Protein AF-0000000075763159 (afdb_homodimer)

Radius of gyration: 19.75 Å; Cα contacts (8 Å, |Δi|>4): 420; chains: 2; bounding box: 34×73×61 Å

Secondary structure (DSSP, 8-state):
-----TT--EEEE-S---TT--HHHHHHHHHHTS---TTSS-EEEEE-TTS-EEEEEEEETTEEEEEEEEESSS---PPP-TTSEEEE-HHHHHHHHHT---------------/-----TT--EEEE-S---TT--HHHHHHHHHHTS---TTSS-EEEEE-TTS-EEEEEEEETTEEEEEEEEESSS---PPP-TTSEEEE-HHHHHHHHHT---------------

Foldseek 3Di:
DPDDDQPAKEKEQLDADDPVDDDVRVQVCCCPQVVHHQAPQHKYKHAHPQQQKMKIWHADPVGIDIDMDGHPDDGQDGDDDPSSMDIDGPVRVVCSVVSPPPPPPPPPPPDPPD/DPDDDQPAKEKEQLDADDPVDDDVRVQVCCCPQVVHHQAPQHKYKHAHPQQQKMKIWHADPVGIDIDMDGHPDDGQDGDDDPSSMDIDGPVRVVCSVVSNPPDPPPPPPPDPPD

Sequence (228 aa):
MIGLDSQARIWLCTEPTDMRKSFRGLSALVRNQLKQDPLSGQYFVFVNRRKTQMKMLYFTPTGYCLWAKRLEQGQFRVRPSSSGQRPLNLTDLQLLIDGIEVQKYRQFKRFRGTMIGLDSQARIWLCTEPTDMRKSFRGLSALVRNQLKQDPLSGQYFVFVNRRKTQMKMLYFTPTGYCLWAKRLEQGQFRVRPSSSGQRPLNLTDLQLLIDGIEVQKYRQFKRFRGT

InterPro domains:
  IPR008878 Transposase IS66, Orf2 [NF033819] (10-99)
  IPR008878 Transposase IS66, Orf2 [PF05717] (9-106)
  IPR008878 Transposase IS66, Orf2 [PTHR36455] (1-111)

Nearest PDB structures (foldseek):
  6dm3-assembly1_B  TM=5.643E-01  e=5.600E-01  Legionella pneumophila subsp. pneumophila str. Philadelphia 1
  4v4g-assembly1_Aa  TM=4.076E-01  e=6.847E-01  Escherichia coli
  1l4s-assembly1_A  TM=4.076E-01  e=6.847E-01  Escherichia coli
  8gnn-assembly1_B  TM=3.117E-01  e=2.681E-01  Homo sapiens
  7yny-assembly1_D  TM=4.791E-01  e=3.195E+00  Helicoverpa armigera nucleopolyhedrovirus

Organism: Stutzerimonas stutzeri (strain A1501) (NCBI:txid379731)

Structure (mmCIF, N/CA/C/O backbone):
data_AF-0000000075763159-model_v1
#
loop_
_entity.id
_entity.type
_entity.pdbx_description
1 polymer 'ISPsy5, Orf1'
#
loop_
_atom_site.group_PDB
_atom_site.id
_atom_site.type_symbol
_atom_site.label_atom_id
_atom_site.label_alt_id
_atom_site.label_comp_id
_atom_site.label_asym_id
_atom_site.label_entity_id
_atom_site.label_seq_id
_atom_site.pdbx_PDB_ins_code
_atom_site.Cartn_x
_atom_site.Cartn_y
_atom_site.Cartn_z
_atom_site.occupancy
_atom_site.B_iso_or_equiv
_atom_site.auth_seq_id
_atom_site.auth_comp_id
_atom_site.auth_asym_id
_atom_site.auth_atom_id
_atom_site.pdbx_PDB_model_num
ATOM 1 N N . MET A 1 1 ? -3.436 -0.113 -10.625 1 47.94 1 MET A N 1
ATOM 2 C CA . MET A 1 1 ? -2.469 0.191 -9.57 1 47.94 1 MET A CA 1
ATOM 3 C C . MET A 1 1 ? -2.799 1.519 -8.898 1 47.94 1 MET A C 1
ATOM 5 O O . MET A 1 1 ? -3.619 2.289 -9.406 1 47.94 1 MET A O 1
ATOM 9 N N . ILE A 1 2 ? -2.135 2.123 -7.652 1 56.94 2 ILE A N 1
ATOM 10 C CA . ILE A 1 2 ? -2.723 3.215 -6.883 1 56.94 2 ILE A CA 1
ATOM 11 C C . ILE A 1 2 ? -2.953 4.422 -7.793 1 56.94 2 ILE A C 1
ATOM 13 O O . ILE A 1 2 ? -2 5.008 -8.312 1 56.94 2 ILE A O 1
ATOM 17 N N . GLY A 1 3 ? -3.916 4.27 -8.742 1 64.56 3 GLY A N 1
ATOM 18 C CA . GLY A 1 3 ? -4.062 5.477 -9.539 1 64.56 3 GLY A CA 1
ATOM 19 C C . GLY A 1 3 ? -5.074 6.449 -8.969 1 64.56 3 GLY A C 1
ATOM 20 O O . GLY A 1 3 ? -6.273 6.336 -9.242 1 64.56 3 GLY A O 1
ATOM 21 N N . LEU A 1 4 ? -4.453 7.34 -8.109 1 75.38 4 LEU A N 1
ATOM 22 C CA . LEU A 1 4 ? -5.352 8.383 -7.625 1 75.38 4 LEU A CA 1
ATOM 23 C C . LEU A 1 4 ? -5.719 9.352 -8.75 1 75.38 4 LEU A C 1
ATOM 25 O O . LEU A 1 4 ? -4.867 9.703 -9.57 1 75.38 4 LEU A O 1
ATOM 29 N N . ASP A 1 5 ? -6.992 9.453 -8.938 1 73.38 5 ASP A N 1
ATOM 30 C CA . ASP A 1 5 ? -7.398 10.422 -9.945 1 73.38 5 ASP A CA 1
ATOM 31 C C . ASP A 1 5 ? -7.594 11.805 -9.336 1 73.38 5 ASP A C 1
ATOM 33 O O . ASP A 1 5 ? -7.48 11.977 -8.125 1 73.38 5 ASP A O 1
ATOM 37 N N . SER A 1 6 ? -7.766 12.719 -10.227 1 74.44 6 SER A N 1
ATOM 38 C CA . SER A 1 6 ? -7.836 14.125 -9.828 1 74.44 6 SER A CA 1
ATOM 39 C C . SER A 1 6 ? -9.047 14.391 -8.945 1 74.44 6 SER A C 1
ATOM 41 O O . SER A 1 6 ? -9.109 15.414 -8.258 1 74.44 6 SER A O 1
ATOM 43 N N . GLN A 1 7 ? -9.922 13.469 -8.906 1 80.75 7 GLN A N 1
ATOM 44 C CA . GLN A 1 7 ? -11.141 13.703 -8.148 1 80.75 7 GLN A CA 1
ATOM 45 C C . GLN A 1 7 ? -11.086 13.008 -6.789 1 80.75 7 GLN A C 1
ATOM 47 O O . GLN A 1 7 ? -12.039 13.07 -6.012 1 80.75 7 GLN A O 1
ATOM 52 N N . ALA A 1 8 ? -9.969 12.461 -6.551 1 87.19 8 ALA A N 1
ATOM 53 C CA . ALA A 1 8 ? -9.82 11.734 -5.289 1 87.19 8 ALA A CA 1
ATOM 54 C C . ALA A 1 8 ? -9.914 12.688 -4.098 1 87.19 8 ALA A C 1
ATOM 56 O O . ALA A 1 8 ? -9.336 13.773 -4.121 1 87.19 8 ALA A O 1
ATOM 57 N N . ARG A 1 9 ? -10.742 12.359 -3.168 1 93.56 9 ARG A N 1
ATOM 58 C CA . ARG A 1 9 ? -10.781 13.094 -1.904 1 93.56 9 ARG A CA 1
ATOM 59 C C . ARG A 1 9 ? -9.828 12.469 -0.885 1 93.56 9 ARG A C 1
ATOM 61 O O . ARG A 1 9 ? -10.023 11.328 -0.465 1 93.56 9 ARG A O 1
ATOM 68 N N . ILE A 1 10 ? -8.883 13.242 -0.5 1 95.25 10 ILE A N 1
ATOM 69 C CA . ILE A 1 10 ? -7.801 12.734 0.344 1 95.25 10 ILE A CA 1
ATOM 70 C C . ILE A 1 10 ? -7.801 13.477 1.678 1 95.25 10 ILE A C 1
ATOM 72 O O . ILE A 1 10 ? -7.871 14.711 1.71 1 95.25 10 ILE A O 1
ATOM 76 N N . TRP A 1 11 ? -7.766 12.68 2.752 1 96.31 11 TRP A N 1
ATOM 77 C CA . TRP A 1 11 ? -7.711 13.25 4.098 1 96.31 11 TRP A CA 1
ATOM 78 C C . TRP A 1 11 ? -6.418 12.852 4.801 1 96.31 11 TRP A C 1
ATOM 80 O O . TRP A 1 11 ? -6.062 11.672 4.84 1 96.31 11 TRP A O 1
ATOM 90 N N . LEU A 1 12 ? -5.742 13.867 5.332 1 96.31 12 LEU A N 1
ATOM 91 C CA . LEU A 1 12 ? -4.559 13.625 6.148 1 96.31 12 LEU A CA 1
ATOM 92 C C . LEU A 1 12 ? -4.902 13.664 7.633 1 96.31 12 LEU A C 1
ATOM 94 O O . LEU A 1 12 ? -5.457 14.656 8.117 1 96.31 12 LEU A O 1
ATOM 98 N N . CYS A 1 13 ? -4.652 12.562 8.305 1 97.25 13 CYS A N 1
ATOM 99 C CA . CYS A 1 13 ? -4.652 12.594 9.766 1 97.25 13 CYS A CA 1
ATOM 100 C C . CYS A 1 13 ? -3.398 13.273 10.297 1 97.25 13 CYS A C 1
ATOM 102 O O . CYS A 1 13 ? -2.293 12.75 10.156 1 97.25 13 CYS A O 1
ATOM 104 N N . THR A 1 14 ? -3.549 14.391 10.938 1 95.44 14 THR A N 1
ATOM 105 C CA . THR A 1 14 ? -2.383 15.188 11.297 1 95.44 14 THR A CA 1
ATOM 106 C C . THR A 1 14 ? -1.843 14.773 12.664 1 95.44 14 THR A C 1
ATOM 108 O O . THR A 1 14 ? -0.746 15.18 13.055 1 95.44 14 THR A O 1
ATOM 111 N N . GLU A 1 15 ? -2.574 13.945 13.438 1 95.5 15 GLU A N 1
ATOM 112 C CA . GLU A 1 15 ? -2.059 13.352 14.664 1 95.5 15 GLU A CA 1
ATOM 113 C C . GLU A 1 15 ? -1.188 12.133 14.367 1 95.5 15 GLU A C 1
ATOM 115 O O . GLU A 1 15 ? -1.527 11.32 13.508 1 95.5 15 GLU A O 1
ATOM 120 N N . PRO A 1 16 ? -0.102 12.055 15.125 1 96.5 16 PRO A N 1
ATOM 121 C CA . PRO A 1 16 ? 0.743 10.883 14.898 1 96.5 16 PRO A CA 1
ATOM 122 C C . PRO A 1 16 ? -0.014 9.57 15.086 1 96.5 16 PRO A C 1
ATOM 124 O O . PRO A 1 16 ? -0.811 9.438 16.016 1 96.5 16 PRO A O 1
ATOM 127 N N . THR A 1 17 ? 0.24 8.68 14.211 1 97.81 17 THR A N 1
ATOM 128 C CA . THR A 1 17 ? -0.446 7.391 14.242 1 97.81 17 THR A CA 1
ATOM 129 C C . THR A 1 17 ? 0.546 6.254 14.469 1 97.81 17 THR A C 1
ATOM 131 O O . THR A 1 17 ? 1.652 6.27 13.922 1 97.81 17 THR A O 1
ATOM 134 N N . ASP A 1 18 ? 0.151 5.266 15.305 1 97.94 18 ASP A N 1
ATOM 135 C CA . ASP A 1 18 ? 0.9 4.023 15.469 1 97.94 18 ASP A CA 1
ATOM 136 C C . ASP A 1 18 ? 0.909 3.213 14.172 1 97.94 18 ASP A C 1
ATOM 138 O O . ASP A 1 18 ? -0.136 2.734 13.727 1 97.94 18 ASP A O 1
ATOM 142 N N . MET A 1 19 ? 1.991 2.965 13.562 1 97.19 19 MET A N 1
ATOM 143 C CA . MET A 1 19 ? 2.127 2.377 12.234 1 97.19 19 MET A CA 1
ATOM 144 C C . MET A 1 19 ? 1.946 0.863 12.289 1 97.19 19 MET A C 1
ATOM 146 O O . MET A 1 19 ? 1.922 0.2 11.25 1 97.19 19 MET A O 1
ATOM 150 N N . ARG A 1 20 ? 1.781 0.312 13.492 1 95.12 20 ARG A N 1
ATOM 151 C CA . ARG A 1 20 ? 1.468 -1.107 13.617 1 95.12 20 ARG A CA 1
ATOM 152 C C . ARG A 1 20 ? 0.018 -1.384 13.227 1 95.12 20 ARG A C 1
ATOM 154 O O . ARG A 1 20 ? -0.344 -2.523 12.93 1 95.12 20 ARG A O 1
ATOM 161 N N . LYS A 1 21 ? -0.745 -0.325 13.234 1 97 21 LYS A N 1
ATOM 162 C CA . LYS A 1 21 ? -2.133 -0.444 12.797 1 97 21 LYS A CA 1
ATOM 163 C C . LYS A 1 21 ? -2.215 -0.717 11.297 1 97 21 LYS A C 1
ATOM 165 O O . LYS A 1 21 ? -1.457 -0.142 10.516 1 97 21 LYS A O 1
ATOM 170 N N . SER A 1 22 ? -3.082 -1.624 11.016 1 96.56 22 SER A N 1
ATOM 171 C CA . SER A 1 22 ? -3.316 -1.969 9.617 1 96.56 22 SER A CA 1
ATOM 172 C C . SER A 1 22 ? -4.777 -1.75 9.234 1 96.56 22 SER A C 1
ATOM 174 O O . SER A 1 22 ? -5.387 -0.759 9.633 1 96.56 22 SER A O 1
ATOM 176 N N . PHE A 1 23 ? -5.328 -2.629 8.422 1 97.19 23 PHE A N 1
ATOM 177 C CA . PHE A 1 23 ? -6.66 -2.416 7.867 1 97.19 23 PHE A CA 1
ATOM 178 C C . PHE A 1 23 ? -7.672 -2.148 8.977 1 97.19 23 PHE A C 1
ATOM 180 O O . PHE A 1 23 ? -8.352 -1.118 8.969 1 97.19 23 PHE A O 1
ATOM 187 N N . ARG A 1 24 ? -7.719 -3.074 9.93 1 96.06 24 ARG A N 1
ATOM 188 C CA . ARG A 1 24 ? -8.719 -2.969 10.992 1 96.06 24 ARG A CA 1
ATOM 189 C C . ARG A 1 24 ? -8.438 -1.771 11.891 1 96.06 24 ARG A C 1
ATOM 191 O O . ARG A 1 24 ? -9.328 -0.963 12.156 1 96.06 24 ARG A O 1
ATOM 198 N N . GLY A 1 25 ? -7.25 -1.611 12.32 1 97.75 25 GLY A N 1
ATOM 199 C CA . GLY A 1 25 ? -6.887 -0.52 13.211 1 97.75 25 GLY A CA 1
ATOM 200 C C . GLY A 1 25 ? -7.059 0.848 12.578 1 97.75 25 GLY A C 1
ATOM 201 O O . GLY A 1 25 ? -7.566 1.773 13.211 1 97.75 25 GLY A O 1
ATOM 202 N N . LEU A 1 26 ? -6.66 0.988 11.32 1 98.38 26 LEU A N 1
ATOM 203 C CA . LEU A 1 26 ? -6.738 2.283 10.648 1 98.38 26 LEU A CA 1
ATOM 204 C C . LEU A 1 26 ? -8.18 2.617 10.281 1 98.38 26 LEU A C 1
ATOM 206 O O . LEU A 1 26 ? -8.586 3.781 10.336 1 98.38 26 LEU A O 1
ATOM 210 N N . SER A 1 27 ? -8.977 1.541 9.922 1 98.06 27 SER A N 1
ATOM 211 C CA . SER A 1 27 ? -10.391 1.786 9.641 1 98.06 27 SER A CA 1
ATOM 212 C C . SER A 1 27 ? -11.117 2.275 10.891 1 98.06 27 SER A C 1
ATOM 214 O O . SER A 1 27 ? -11.992 3.137 10.805 1 98.06 27 SER A O 1
ATOM 216 N N . ALA A 1 28 ? -10.758 1.701 12.023 1 97.94 28 ALA A N 1
ATOM 217 C CA . ALA A 1 28 ? -11.336 2.152 13.281 1 97.94 28 ALA A CA 1
ATOM 218 C C . ALA A 1 28 ? -10.961 3.604 13.57 1 97.94 28 ALA A C 1
ATOM 220 O O . ALA A 1 28 ? -11.797 4.387 14.039 1 97.94 28 ALA A O 1
ATOM 221 N N . LEU A 1 29 ? -9.703 3.959 13.281 1 97.5 29 LEU A N 1
ATOM 222 C CA . LEU A 1 29 ? -9.25 5.332 13.469 1 97.5 29 LEU A CA 1
ATOM 223 C C . LEU A 1 29 ? -10.031 6.289 12.57 1 97.5 29 LEU A C 1
ATOM 225 O O . LEU A 1 29 ? -10.445 7.363 13.016 1 97.5 29 LEU A O 1
ATOM 229 N N . VAL A 1 30 ? -10.258 5.953 11.289 1 97.88 30 VAL A N 1
ATOM 230 C CA . VAL A 1 30 ? -11.016 6.758 10.336 1 97.88 30 VAL A CA 1
ATOM 231 C C . VAL A 1 30 ? -12.422 7.008 10.883 1 97.88 30 VAL A C 1
ATOM 233 O O . VAL A 1 30 ? -12.922 8.141 10.844 1 97.88 30 VAL A O 1
ATOM 236 N N . ARG A 1 31 ? -13 5.949 11.492 1 97.38 31 ARG A N 1
ATOM 237 C CA . ARG A 1 31 ? -14.359 6.027 12.008 1 97.38 31 ARG A CA 1
ATOM 238 C C . ARG A 1 31 ? -14.414 6.828 13.305 1 97.38 31 ARG A C 1
ATOM 240 O O . ARG A 1 31 ? -15.234 7.734 13.453 1 97.38 31 ARG A O 1
ATOM 247 N N . ASN A 1 32 ? -13.539 6.562 14.188 1 95.44 32 ASN A N 1
ATOM 248 C CA . ASN A 1 32 ? -13.68 7.043 15.555 1 95.44 32 ASN A CA 1
ATOM 249 C C . ASN A 1 32 ? -12.984 8.383 15.758 1 95.44 32 ASN A C 1
ATOM 251 O O . ASN A 1 32 ? -13.43 9.211 16.562 1 95.44 32 ASN A O 1
ATOM 255 N N . GLN A 1 33 ? -11.938 8.602 15.062 1 92.38 33 GLN A N 1
ATOM 256 C CA . GLN A 1 33 ? -11.156 9.82 15.258 1 92.38 33 GLN A CA 1
ATOM 257 C C . GLN A 1 33 ? -11.438 10.836 14.156 1 92.38 33 GLN A C 1
ATOM 259 O O . GLN A 1 33 ? -11.664 12.016 14.438 1 92.38 33 GLN A O 1
ATOM 264 N N . LEU A 1 34 ? -11.469 10.406 12.938 1 93.38 34 LEU A N 1
ATOM 265 C CA . LEU A 1 34 ? -11.68 11.328 11.828 1 93.38 34 LEU A CA 1
ATOM 266 C C . LEU A 1 34 ? -13.164 11.516 11.547 1 93.38 34 LEU A C 1
ATOM 268 O O . LEU A 1 34 ? -13.555 12.43 10.82 1 93.38 34 LEU A O 1
ATOM 272 N N . LYS A 1 35 ? -14.008 10.602 12.156 1 95.62 35 LYS A N 1
ATOM 273 C CA . LYS A 1 35 ? -15.453 10.656 11.992 1 95.62 35 LYS A CA 1
ATOM 274 C C . LYS A 1 35 ? -15.844 10.602 10.523 1 95.62 35 LYS A C 1
ATOM 276 O O . LYS A 1 35 ? -16.703 11.375 10.07 1 95.62 35 LYS A O 1
ATOM 281 N N . GLN A 1 36 ? -15.133 9.75 9.82 1 96.12 36 GLN A N 1
ATOM 282 C CA . GLN A 1 36 ? -15.398 9.492 8.406 1 96.12 36 GLN A CA 1
ATOM 283 C C . GLN A 1 36 ? -15.711 8.023 8.164 1 96.12 36 GLN A C 1
ATOM 285 O O . GLN A 1 36 ? -15.562 7.195 9.062 1 96.12 36 GLN A O 1
ATOM 290 N N . ASP A 1 37 ? -16.266 7.719 7 1 97.5 37 ASP A N 1
ATOM 291 C CA . ASP A 1 37 ? -16.578 6.344 6.609 1 97.5 37 ASP A CA 1
ATOM 292 C C . ASP A 1 37 ? -15.406 5.723 5.848 1 97.5 37 ASP A C 1
ATOM 294 O O . ASP A 1 37 ? -15.133 6.102 4.707 1 97.5 37 ASP A O 1
ATOM 298 N N . PRO A 1 38 ? -14.781 4.773 6.406 1 97.12 38 PRO A N 1
ATOM 299 C CA . PRO A 1 38 ? -13.641 4.16 5.73 1 97.12 38 PRO A CA 1
ATOM 300 C C . PRO A 1 38 ? -14.023 3.479 4.422 1 97.12 38 PRO A C 1
ATOM 302 O O . PRO A 1 38 ? -13.148 3.137 3.619 1 97.12 38 PRO A O 1
ATOM 305 N N . LEU A 1 39 ? -15.305 3.275 4.191 1 96.12 39 LEU A N 1
ATOM 306 C CA . LEU A 1 39 ? -15.773 2.598 2.99 1 96.12 39 LEU A CA 1
ATOM 307 C C . LEU A 1 39 ? -16.203 3.607 1.93 1 96.12 39 LEU A C 1
ATOM 309 O O . LEU A 1 39 ? -16.719 3.225 0.877 1 96.12 39 LEU A O 1
ATOM 313 N N . SER A 1 40 ? -15.977 4.879 2.15 1 95.38 40 SER A N 1
ATOM 314 C CA . SER A 1 40 ? -16.5 5.973 1.342 1 95.38 40 SER A CA 1
ATOM 315 C C . SER A 1 40 ? -15.797 6.051 -0.01 1 95.38 40 SER A C 1
ATOM 317 O O . SER A 1 40 ? -16.266 6.742 -0.918 1 95.38 40 SER A O 1
ATOM 319 N N . GLY A 1 41 ? -14.672 5.359 -0.149 1 92.75 41 GLY A N 1
ATOM 320 C CA . GLY A 1 41 ? -13.859 5.484 -1.35 1 92.75 41 GLY A CA 1
ATOM 321 C C . GLY A 1 41 ? -12.844 6.609 -1.271 1 92.75 41 GLY A C 1
ATOM 322 O O . GLY A 1 41 ? -12.039 6.789 -2.184 1 92.75 41 GLY A O 1
ATOM 323 N N . GLN A 1 42 ? -12.906 7.34 -0.203 1 95.5 42 GLN A N 1
ATOM 324 C CA . GLN A 1 42 ? -11.906 8.375 0.02 1 95.5 42 GLN A CA 1
ATOM 325 C C . GLN A 1 42 ? -10.586 7.777 0.498 1 95.5 42 GLN A C 1
ATOM 327 O O . GLN A 1 42 ? -10.508 6.586 0.798 1 95.5 42 GLN A O 1
ATOM 332 N N . TYR A 1 43 ? -9.578 8.648 0.459 1 95.94 43 TYR A N 1
ATOM 33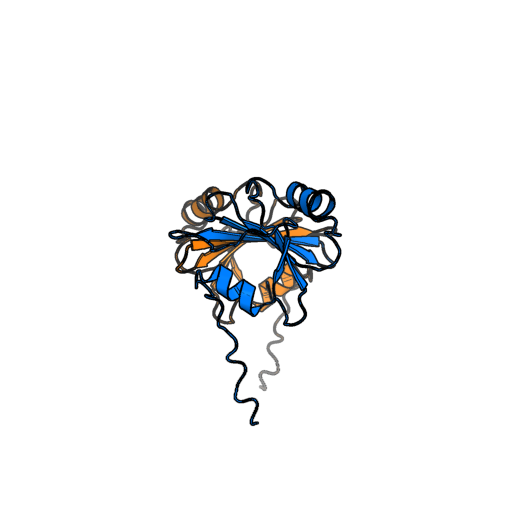3 C CA . TYR A 1 43 ? -8.25 8.219 0.864 1 95.94 43 TYR A CA 1
ATOM 334 C C . TYR A 1 43 ? -7.848 8.844 2.191 1 95.94 43 TYR A C 1
ATOM 336 O O . TYR A 1 43 ? -8.016 10.055 2.389 1 95.94 43 TYR A O 1
ATOM 344 N N . PHE A 1 44 ? -7.344 8.008 3.096 1 97.31 44 PHE A N 1
ATOM 345 C CA . PHE A 1 44 ? -6.961 8.492 4.418 1 97.31 44 PHE A CA 1
ATOM 346 C C . PHE A 1 44 ? -5.477 8.258 4.672 1 97.31 44 PHE A C 1
ATOM 348 O O . PHE A 1 44 ? -5.012 7.121 4.656 1 97.31 44 PHE A O 1
ATOM 355 N N . VAL A 1 45 ? -4.789 9.312 4.953 1 96.75 45 VAL A N 1
ATOM 356 C CA . VAL A 1 45 ? -3.336 9.281 5.066 1 96.75 45 VAL A CA 1
ATOM 357 C C . VAL A 1 45 ? -2.928 9.438 6.527 1 96.75 45 VAL A C 1
ATOM 359 O O . VAL A 1 45 ? -3.459 10.297 7.238 1 96.75 45 VAL A O 1
ATOM 362 N N . PHE A 1 46 ? -2.004 8.602 6.957 1 97.69 46 PHE A N 1
ATOM 363 C CA . PHE A 1 46 ? -1.481 8.594 8.32 1 97.69 46 PHE A CA 1
ATOM 364 C C . PHE A 1 46 ? 0.039 8.688 8.312 1 97.69 46 PHE A C 1
ATOM 366 O O . PHE A 1 46 ? 0.699 8.125 7.438 1 97.69 46 PHE A O 1
ATOM 373 N N . VAL A 1 47 ? 0.561 9.344 9.297 1 96.94 47 VAL A N 1
ATOM 374 C CA . VAL A 1 47 ? 2.006 9.477 9.445 1 96.94 47 VAL A CA 1
ATOM 375 C C . VAL A 1 47 ? 2.404 9.195 10.891 1 96.94 47 VAL A C 1
ATOM 377 O O . VAL A 1 47 ? 1.679 9.555 11.828 1 96.94 47 VAL A O 1
ATOM 380 N N . ASN A 1 48 ? 3.504 8.469 11.07 1 97.62 48 ASN A N 1
ATOM 381 C CA . ASN A 1 48 ? 3.924 8.172 12.438 1 97.62 48 ASN A CA 1
ATOM 382 C C . ASN A 1 48 ? 4.559 9.383 13.109 1 97.62 48 ASN A C 1
ATOM 384 O O . ASN A 1 48 ? 4.785 10.406 12.461 1 97.62 48 ASN A O 1
ATOM 388 N N . ARG A 1 49 ? 4.777 9.242 14.359 1 97 49 ARG A N 1
ATOM 389 C CA . ARG A 1 49 ? 5.281 10.336 15.18 1 97 49 ARG A CA 1
ATOM 390 C C . ARG A 1 49 ? 6.613 10.852 14.648 1 97 49 ARG A C 1
ATOM 392 O O . ARG A 1 49 ? 6.828 12.062 14.562 1 97 49 ARG A O 1
ATOM 399 N N . ARG A 1 50 ? 7.508 10 14.258 1 95.94 50 ARG A N 1
ATOM 400 C CA . ARG A 1 50 ? 8.836 10.375 13.773 1 95.94 50 ARG A CA 1
ATOM 401 C C . ARG A 1 50 ? 8.766 10.922 12.352 1 95.94 50 ARG A C 1
ATOM 403 O O . ARG A 1 50 ? 9.758 11.438 11.828 1 95.94 50 ARG A O 1
ATOM 410 N N . LYS A 1 51 ? 7.598 10.742 11.719 1 96.12 51 LYS A N 1
ATOM 411 C CA . LYS A 1 51 ? 7.324 11.242 10.375 1 96.12 51 LYS A CA 1
ATOM 412 C C . LYS A 1 51 ? 8.219 10.562 9.344 1 96.12 51 LYS A C 1
ATOM 414 O O . LYS A 1 51 ? 8.664 11.203 8.383 1 96.12 51 LYS A O 1
ATOM 419 N N . THR A 1 52 ? 8.547 9.305 9.609 1 96.38 52 THR A N 1
ATOM 420 C CA . THR A 1 52 ? 9.406 8.555 8.703 1 96.38 52 THR A CA 1
ATOM 421 C C . THR A 1 52 ? 8.617 7.48 7.965 1 96.38 52 THR A C 1
ATOM 423 O O . THR A 1 52 ? 9.125 6.852 7.031 1 96.38 52 THR A O 1
ATOM 426 N N . GLN A 1 53 ? 7.383 7.23 8.398 1 97.25 53 GLN A N 1
ATOM 427 C CA . GLN A 1 53 ? 6.512 6.246 7.762 1 97.25 53 GLN A CA 1
ATOM 428 C C . GLN A 1 53 ? 5.125 6.828 7.5 1 97.25 53 GLN A C 1
ATOM 430 O O . GLN A 1 53 ? 4.602 7.59 8.32 1 97.25 53 GLN A O 1
ATOM 435 N N . MET A 1 54 ? 4.566 6.473 6.383 1 96.69 54 MET A N 1
ATOM 436 C CA . MET A 1 54 ? 3.232 6.895 5.969 1 96.69 54 MET A CA 1
ATOM 437 C C . MET A 1 54 ? 2.398 5.703 5.516 1 96.69 54 MET A C 1
ATOM 439 O O . MET A 1 54 ? 2.92 4.77 4.898 1 96.69 54 MET A O 1
ATOM 443 N N . LYS A 1 55 ? 1.171 5.695 5.836 1 97.25 55 LYS A N 1
ATOM 444 C CA . LYS A 1 55 ? 0.205 4.754 5.277 1 97.25 55 LYS A CA 1
ATOM 445 C C . LYS A 1 55 ? -0.997 5.484 4.688 1 97.25 55 LYS A C 1
ATOM 447 O O . LYS A 1 55 ? -1.384 6.551 5.172 1 97.25 55 LYS A O 1
ATOM 452 N N . MET A 1 56 ? -1.501 4.98 3.686 1 96.62 56 MET A N 1
ATOM 453 C CA . MET A 1 56 ? -2.746 5.457 3.094 1 96.62 56 MET A CA 1
ATOM 454 C C . MET A 1 56 ? -3.76 4.324 2.967 1 96.62 56 MET A C 1
ATOM 456 O O . MET A 1 56 ? -3.504 3.33 2.287 1 96.62 56 MET A O 1
ATOM 460 N N . LEU A 1 57 ? -4.883 4.504 3.576 1 97.12 57 LEU A N 1
ATOM 461 C CA . LEU A 1 57 ? -5.965 3.527 3.566 1 97.12 57 LEU A CA 1
ATOM 462 C C . LEU A 1 57 ? -7.09 3.975 2.639 1 97.12 57 LEU A C 1
ATOM 464 O O . LEU A 1 57 ? -7.48 5.145 2.646 1 97.12 57 LEU A O 1
ATOM 468 N N . TYR A 1 58 ? -7.57 3.111 1.826 1 95.62 58 TYR A N 1
ATOM 469 C CA . TYR A 1 58 ? -8.758 3.387 1.021 1 95.62 58 TYR A CA 1
ATOM 470 C C . TYR A 1 58 ? -9.484 2.098 0.667 1 95.62 58 TYR A C 1
ATOM 472 O O . TYR A 1 58 ? -8.945 1.003 0.836 1 95.62 58 TYR A O 1
ATOM 480 N N . PHE A 1 59 ? -10.758 2.289 0.279 1 94.56 59 PHE A N 1
ATOM 481 C CA . PHE A 1 59 ? -11.602 1.137 -0.018 1 94.56 59 PHE A CA 1
ATOM 482 C C . PHE A 1 59 ? -11.984 1.111 -1.493 1 94.56 59 PHE A C 1
ATOM 484 O O . PHE A 1 59 ? -12.312 2.148 -2.072 1 94.56 59 PHE A O 1
ATOM 491 N N . THR A 1 60 ? -11.828 -0.018 -2.082 1 91.44 60 THR A N 1
ATOM 492 C CA . THR A 1 60 ? -12.344 -0.277 -3.422 1 91.44 60 T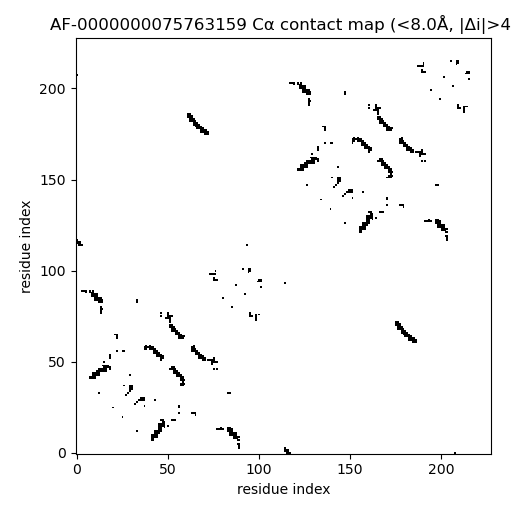HR A CA 1
ATOM 493 C C . THR A 1 60 ? -13.547 -1.205 -3.371 1 91.44 60 THR A C 1
ATOM 495 O O . THR A 1 60 ? -13.836 -1.8 -2.33 1 91.44 60 THR A O 1
ATOM 498 N N . PRO A 1 61 ? -14.273 -1.29 -4.391 1 91 61 PRO A N 1
ATOM 499 C CA . PRO A 1 61 ? -15.461 -2.15 -4.398 1 91 61 PRO A CA 1
ATOM 500 C C . PRO A 1 61 ? -15.148 -3.59 -3.998 1 91 61 PRO A C 1
ATOM 502 O O . PRO A 1 61 ? -16.031 -4.305 -3.508 1 91 61 PRO A O 1
ATOM 505 N N . THR A 1 62 ? -13.844 -3.969 -4.121 1 92.19 62 THR A N 1
ATOM 506 C CA . THR A 1 62 ? -13.547 -5.375 -3.861 1 92.19 62 THR A CA 1
ATOM 507 C C . THR A 1 62 ? -12.828 -5.539 -2.525 1 92.19 62 THR A C 1
ATOM 509 O O . THR A 1 62 ? -12.516 -6.66 -2.119 1 92.19 62 THR A O 1
ATOM 512 N N . GLY A 1 63 ? -12.516 -4.441 -1.829 1 94.06 63 GLY A N 1
ATOM 513 C CA . GLY A 1 63 ? -11.906 -4.578 -0.515 1 94.06 63 GLY A CA 1
ATOM 514 C C . GLY A 1 63 ? -10.969 -3.432 -0.169 1 94.06 63 GLY A C 1
ATOM 515 O O . GLY A 1 63 ? -10.828 -2.486 -0.946 1 94.06 63 GLY A O 1
ATOM 516 N N . TYR A 1 64 ? -10.336 -3.598 1.018 1 95.88 64 TYR A N 1
ATOM 517 C CA . TYR A 1 64 ? -9.445 -2.562 1.527 1 95.88 64 TYR A CA 1
ATOM 518 C C . TYR A 1 64 ? -8.102 -2.598 0.811 1 95.88 64 TYR A C 1
ATOM 520 O O . TYR A 1 64 ? -7.566 -3.676 0.534 1 95.88 64 TYR A O 1
ATOM 528 N N . CYS A 1 65 ? -7.594 -1.421 0.57 1 95.62 65 CYS A N 1
ATOM 529 C CA . CYS A 1 65 ? -6.215 -1.244 0.118 1 95.62 65 CYS A CA 1
ATOM 530 C C . CYS A 1 65 ? -5.422 -0.398 1.106 1 95.62 65 CYS A C 1
ATOM 532 O O . CYS A 1 65 ? -5.969 0.521 1.721 1 95.62 65 CYS A O 1
ATOM 534 N N . LEU A 1 66 ? -4.156 -0.753 1.227 1 96.5 66 LEU A N 1
ATOM 535 C CA . LEU A 1 66 ? -3.23 -0.026 2.088 1 96.5 66 LEU A CA 1
ATOM 536 C C . LEU A 1 66 ? -1.899 0.21 1.381 1 96.5 66 LEU A C 1
ATOM 538 O O . LEU A 1 66 ? -1.26 -0.738 0.921 1 96.5 66 LEU A O 1
ATOM 542 N N . TRP A 1 67 ? -1.604 1.446 1.208 1 95.56 67 TRP A N 1
ATOM 543 C CA . TRP A 1 67 ? -0.283 1.803 0.701 1 95.56 67 TRP A CA 1
ATOM 544 C C . TRP A 1 67 ? 0.596 2.359 1.815 1 95.56 67 TRP A C 1
ATOM 546 O O . TRP A 1 67 ? 0.168 3.23 2.574 1 95.56 67 TRP A O 1
ATOM 556 N N . ALA A 1 68 ? 1.799 1.868 1.864 1 96.56 68 ALA A N 1
ATOM 557 C CA . ALA A 1 68 ? 2.719 2.318 2.906 1 96.56 68 ALA A CA 1
ATOM 558 C C . ALA A 1 68 ? 4.07 2.703 2.314 1 96.56 68 ALA A C 1
ATOM 560 O O . ALA A 1 68 ? 4.527 2.096 1.343 1 96.56 68 ALA A O 1
ATOM 561 N N . LYS A 1 69 ? 4.672 3.656 2.91 1 95.5 69 LYS A N 1
ATOM 562 C CA . LYS A 1 69 ? 6.023 4.074 2.545 1 95.5 69 LYS A CA 1
ATOM 563 C C . LYS A 1 69 ? 6.879 4.32 3.785 1 95.5 69 LYS A C 1
ATOM 565 O O . LYS A 1 69 ? 6.43 4.957 4.738 1 95.5 69 LYS A O 1
ATOM 570 N N . ARG A 1 70 ? 8.039 3.729 3.779 1 96 70 ARG A N 1
ATOM 571 C CA . ARG A 1 70 ? 9.047 3.965 4.805 1 96 70 ARG A CA 1
ATOM 572 C C . ARG A 1 70 ? 10.273 4.66 4.215 1 96 70 ARG A C 1
ATOM 574 O O . ARG A 1 70 ? 10.938 4.113 3.332 1 96 70 ARG A O 1
ATOM 581 N N . LEU A 1 71 ? 10.609 5.812 4.703 1 94.75 71 LEU A N 1
ATOM 582 C CA . LEU A 1 71 ? 11.719 6.605 4.184 1 94.75 71 LEU A CA 1
ATOM 583 C C . LEU A 1 71 ? 13.055 6.039 4.648 1 94.75 71 LEU A C 1
ATOM 585 O O . LEU A 1 71 ? 13.188 5.609 5.797 1 94.75 71 LEU A O 1
ATOM 589 N N . GLU A 1 72 ? 14.031 6.039 3.729 1 93.75 72 GLU A N 1
ATOM 590 C CA . GLU A 1 72 ? 15.406 5.723 4.113 1 93.75 72 GLU A CA 1
ATOM 591 C C . GLU A 1 72 ? 16.031 6.867 4.902 1 93.75 72 GLU A C 1
ATOM 593 O O . GLU A 1 72 ? 16.828 6.633 5.812 1 93.75 72 GLU A O 1
ATOM 598 N N . GLN A 1 73 ? 15.664 8.062 4.504 1 93.62 73 GLN A N 1
ATOM 599 C CA . GLN A 1 73 ? 16.141 9.281 5.137 1 93.62 73 GLN A CA 1
ATOM 600 C C . GLN A 1 73 ? 15.102 10.398 5.047 1 93.62 73 GLN A C 1
ATOM 602 O O . GLN A 1 73 ? 14.227 10.367 4.184 1 93.62 73 GLN A O 1
ATOM 607 N N . GLY A 1 74 ? 15.18 11.305 5.977 1 93.06 74 GLY A N 1
ATOM 608 C CA . GLY A 1 74 ? 14.297 12.453 5.969 1 93.06 74 GLY A CA 1
ATOM 609 C C . GLY A 1 74 ? 12.977 12.195 6.668 1 93.06 74 GLY A C 1
ATOM 610 O O . GLY A 1 74 ? 12.836 11.219 7.402 1 93.06 74 GLY A O 1
ATOM 611 N N . GLN A 1 75 ? 12.078 13.195 6.531 1 95 75 GLN A N 1
ATOM 612 C CA . GLN A 1 75 ? 10.766 13.148 7.176 1 95 75 GLN A CA 1
ATOM 613 C C . GLN A 1 75 ? 9.68 13.672 6.25 1 95 75 GLN A C 1
ATOM 615 O O . GLN A 1 75 ? 9.938 14.523 5.395 1 95 75 GLN A O 1
ATOM 620 N N . PHE A 1 76 ? 8.578 13.109 6.383 1 94 76 PHE A N 1
ATOM 621 C CA . PHE A 1 76 ? 7.41 13.742 5.777 1 94 76 PHE A CA 1
ATOM 622 C C . PHE A 1 76 ? 7.078 15.055 6.477 1 94 76 PHE A C 1
ATOM 624 O O . PHE A 1 76 ? 7.043 15.117 7.707 1 94 76 PHE A O 1
ATOM 631 N N . ARG A 1 77 ? 6.828 16.016 5.77 1 90.56 77 ARG A N 1
ATOM 632 C CA . ARG A 1 77 ? 6.555 17.328 6.359 1 90.56 77 ARG A CA 1
ATOM 633 C C . ARG A 1 77 ? 5.055 17.531 6.543 1 90.56 77 ARG A C 1
ATOM 635 O O . ARG A 1 77 ? 4.387 18.094 5.664 1 90.56 77 ARG A O 1
ATOM 642 N N . VAL A 1 78 ? 4.598 17.125 7.652 1 89.75 78 VAL A N 1
ATOM 643 C CA . VAL A 1 78 ? 3.184 17.234 7.992 1 89.75 78 VAL A CA 1
ATOM 644 C C . VAL A 1 78 ? 2.977 18.391 8.969 1 89.75 78 VAL A C 1
ATOM 646 O O . VAL A 1 78 ? 3.711 18.516 9.953 1 89.75 78 VAL A O 1
ATOM 649 N N . ARG A 1 79 ? 2.082 19.203 8.625 1 85.5 79 ARG A N 1
ATOM 650 C CA . ARG A 1 79 ? 1.713 20.297 9.516 1 85.5 79 ARG A CA 1
ATOM 651 C C . ARG A 1 79 ? 0.5 19.938 10.359 1 85.5 79 ARG A C 1
ATOM 653 O O . ARG A 1 79 ? -0.491 19.422 9.844 1 85.5 79 ARG A O 1
ATOM 660 N N . PRO A 1 80 ? 0.657 20.203 11.578 1 86.62 80 PRO A N 1
ATOM 661 C CA . PRO A 1 80 ? -0.48 19.906 12.445 1 86.62 80 PRO A CA 1
ATOM 662 C C . PRO A 1 80 ? -1.715 20.734 12.125 1 86.62 80 PRO A C 1
ATOM 664 O O . PRO A 1 80 ? -1.592 21.844 11.578 1 86.62 80 PRO A O 1
ATOM 667 N N . SER A 1 81 ? -2.82 20.172 12.367 1 90 81 SER A N 1
ATOM 668 C CA . SER A 1 81 ? -4.102 20.875 12.281 1 90 81 SER A CA 1
ATOM 669 C C . SER A 1 81 ? -4.867 20.781 13.594 1 90 81 SER A C 1
ATOM 671 O O . SER A 1 81 ? -4.785 19.781 14.305 1 90 81 SER A O 1
ATOM 673 N N . SER A 1 82 ? -5.664 21.766 13.883 1 89.69 82 SER A N 1
ATOM 674 C CA . SER A 1 82 ? -6.453 21.797 15.109 1 89.69 82 SER A CA 1
ATOM 675 C C . SER A 1 82 ? -7.523 20.719 15.102 1 89.69 82 SER A C 1
ATOM 677 O O . SER A 1 82 ? -7.871 20.172 16.156 1 89.69 82 SER A O 1
ATOM 679 N N . SER A 1 83 ? -8.039 20.344 13.977 1 90.88 83 SER A N 1
ATOM 680 C CA . SER A 1 83 ? -9.094 19.344 13.867 1 90.88 83 SER A CA 1
ATOM 681 C C . SER A 1 83 ? -8.516 17.938 13.844 1 90.88 83 SER A C 1
ATOM 683 O O . SER A 1 83 ? -9.258 16.953 13.906 1 90.88 83 SER A O 1
ATOM 685 N N . GLY A 1 84 ? -7.215 17.781 13.734 1 92.62 84 GLY A N 1
ATOM 686 C CA . GLY A 1 84 ? -6.574 16.484 13.664 1 92.62 84 GLY A CA 1
ATOM 687 C C . GLY A 1 84 ? -6.602 15.875 12.273 1 92.62 84 GLY A C 1
ATOM 688 O O . GLY A 1 84 ? -6.129 14.75 12.07 1 92.62 84 GLY A O 1
ATOM 689 N N . GLN A 1 85 ? -7.277 16.656 11.336 1 94.81 85 GLN A N 1
ATOM 690 C CA . GLN A 1 85 ? -7.324 16.188 9.953 1 94.81 85 GLN A CA 1
ATOM 691 C C . GLN A 1 85 ? -7.391 17.375 8.984 1 94.81 85 GLN A C 1
ATOM 693 O O . GLN A 1 85 ? -7.836 18.453 9.352 1 94.81 85 GLN A O 1
ATOM 698 N N . ARG A 1 86 ? -6.895 17.172 7.777 1 94.19 86 ARG A N 1
ATOM 699 C CA . ARG A 1 86 ? -7.012 18.203 6.742 1 94.19 86 ARG A CA 1
ATOM 700 C C . ARG A 1 86 ? -7.125 17.562 5.359 1 94.19 86 ARG A C 1
ATOM 702 O O . ARG A 1 86 ? -6.5 16.531 5.086 1 94.19 86 ARG A O 1
ATOM 709 N N . PRO A 1 87 ? -7.91 18.203 4.52 1 94.38 87 PRO A N 1
ATOM 710 C CA . PRO A 1 87 ? -8 17.719 3.145 1 94.38 87 PRO A CA 1
ATOM 711 C C . PRO A 1 87 ? -6.734 17.984 2.336 1 94.38 87 PRO A C 1
ATOM 713 O O . PRO A 1 87 ? -6.07 19 2.543 1 94.38 87 PRO A O 1
ATOM 716 N N . LEU A 1 88 ? -6.379 17.062 1.513 1 92.12 88 LEU A N 1
ATOM 717 C CA . LEU A 1 88 ? -5.277 17.219 0.568 1 92.12 88 LEU A CA 1
ATOM 718 C C . LEU A 1 88 ? -5.766 17.047 -0.867 1 92.12 88 LEU A C 1
ATOM 720 O O . LEU A 1 88 ? -6.633 16.219 -1.144 1 92.12 88 LEU A O 1
ATOM 724 N N . ASN A 1 89 ? -5.238 17.812 -1.704 1 90.25 89 ASN A N 1
ATOM 725 C CA . ASN A 1 89 ? -5.367 17.469 -3.113 1 90.25 89 ASN A CA 1
ATOM 726 C C . ASN A 1 89 ? -4.211 16.578 -3.576 1 90.25 89 ASN A C 1
ATOM 728 O O . ASN A 1 89 ? -3.268 16.344 -2.822 1 90.25 89 ASN A O 1
ATOM 732 N N . LEU A 1 90 ? -4.297 16.078 -4.75 1 88.25 90 LEU A N 1
ATOM 733 C CA . LEU A 1 90 ? -3.326 15.125 -5.273 1 88.25 90 LEU A CA 1
ATOM 734 C C . LEU A 1 90 ? -1.932 15.742 -5.332 1 88.25 90 LEU A C 1
ATOM 736 O O . LEU A 1 90 ? -0.945 15.078 -4.996 1 88.25 90 LEU A O 1
ATOM 740 N N . THR A 1 91 ? -1.875 16.938 -5.762 1 87.06 91 THR A N 1
ATOM 741 C CA . THR A 1 91 ? -0.589 17.609 -5.863 1 87.06 91 THR A CA 1
ATOM 742 C C . THR A 1 91 ? 0.078 17.703 -4.492 1 87.06 91 THR A C 1
ATOM 744 O O . THR A 1 91 ? 1.269 17.422 -4.355 1 87.06 91 THR A O 1
ATOM 747 N N . ASP A 1 92 ? -0.711 18.141 -3.488 1 88.25 92 ASP A N 1
ATOM 748 C CA . ASP A 1 92 ? -0.176 18.266 -2.135 1 88.25 92 ASP A CA 1
ATOM 749 C C . ASP A 1 92 ? 0.308 16.922 -1.609 1 88.25 92 ASP A C 1
ATOM 751 O O . ASP A 1 92 ? 1.341 16.844 -0.94 1 88.25 92 ASP A O 1
ATOM 755 N N . LEU A 1 93 ? -0.421 15.906 -1.894 1 91.56 93 LEU A N 1
ATOM 756 C CA . LEU A 1 93 ? -0.026 14.57 -1.465 1 91.56 93 LEU A CA 1
ATOM 757 C C . LEU A 1 93 ? 1.292 14.156 -2.113 1 91.56 93 LEU A C 1
ATOM 759 O O . LEU A 1 93 ? 2.18 13.625 -1.441 1 91.56 93 LEU A O 1
ATOM 763 N N . GLN A 1 94 ? 1.387 14.422 -3.355 1 88.88 94 GLN A N 1
ATOM 764 C CA . GLN A 1 94 ? 2.611 14.078 -4.07 1 88.88 94 GLN A CA 1
ATOM 765 C C . GLN A 1 94 ? 3.814 14.82 -3.492 1 88.88 94 GLN A C 1
ATOM 767 O O . GLN A 1 94 ? 4.902 14.25 -3.373 1 88.88 94 GLN A O 1
ATOM 772 N N . LEU A 1 95 ? 3.564 16.047 -3.139 1 87.44 95 LEU A N 1
ATOM 773 C CA . LEU A 1 95 ? 4.625 16.844 -2.543 1 87.44 95 LEU A CA 1
ATOM 774 C C . LEU A 1 95 ? 5.027 16.297 -1.181 1 87.44 95 LEU A C 1
ATOM 776 O O . LEU A 1 95 ? 6.215 16.266 -0.844 1 87.44 95 LEU A O 1
ATOM 780 N N . LEU A 1 96 ? 4.031 15.883 -0.493 1 89.94 96 LEU A N 1
ATOM 781 C CA . LEU A 1 96 ? 4.281 15.289 0.818 1 89.94 96 LEU A CA 1
ATOM 782 C C . LEU A 1 96 ? 5.117 14.023 0.693 1 89.94 96 LEU A C 1
ATOM 784 O O . LEU A 1 96 ? 6.082 13.828 1.437 1 89.94 96 LEU A O 1
ATOM 788 N N . ILE A 1 97 ? 4.809 13.234 -0.289 1 89.44 97 ILE A N 1
ATOM 789 C CA . ILE A 1 97 ? 5.484 11.961 -0.509 1 89.44 97 ILE A CA 1
ATOM 790 C C . ILE A 1 97 ? 6.906 12.203 -1 1 89.44 97 ILE A C 1
ATOM 792 O O . ILE A 1 97 ? 7.844 11.516 -0.583 1 89.44 97 ILE A O 1
ATOM 796 N N . ASP A 1 98 ? 7.102 13.117 -1.81 1 82.94 98 ASP A N 1
ATOM 797 C CA . ASP A 1 98 ? 8.406 13.414 -2.396 1 82.94 98 ASP A CA 1
ATOM 798 C C . ASP A 1 98 ? 9.305 14.141 -1.396 1 82.94 98 ASP A C 1
ATOM 800 O O . ASP A 1 98 ? 10.516 14.234 -1.6 1 82.94 98 ASP A O 1
ATOM 804 N N . GLY A 1 99 ? 8.758 14.453 -0.265 1 72.88 99 GLY A N 1
ATOM 805 C CA . GLY A 1 99 ? 9.539 15.172 0.727 1 72.88 99 GLY A CA 1
ATOM 806 C C . GLY A 1 99 ? 9.797 16.625 0.354 1 72.88 99 GLY A C 1
ATOM 807 O O . GLY A 1 99 ? 10.812 17.203 0.75 1 72.88 99 GLY A O 1
ATOM 808 N N . ILE A 1 100 ? 9.227 17.016 -0.644 1 59.69 100 ILE A N 1
ATOM 809 C CA . ILE A 1 100 ? 9.398 18.391 -1.081 1 59.69 100 ILE A CA 1
ATOM 810 C C . ILE A 1 100 ? 8.531 19.328 -0.229 1 59.69 100 ILE A C 1
ATOM 812 O O . ILE A 1 100 ? 7.367 19.016 0.043 1 59.69 100 ILE A O 1
ATOM 816 N N . GLU A 1 101 ? 9.234 19.938 0.762 1 48.66 101 GLU A N 1
ATOM 817 C CA . GLU A 1 101 ? 8.469 20.922 1.515 1 48.66 101 GLU A CA 1
ATOM 818 C C . GLU A 1 101 ? 7.68 21.844 0.581 1 48.66 101 GLU A C 1
ATOM 820 O O . GLU A 1 101 ? 8.258 22.469 -0.318 1 48.66 101 GLU A O 1
ATOM 825 N N . VAL A 1 102 ? 6.457 21.531 0.395 1 43.56 102 VAL A N 1
ATOM 826 C CA . VAL A 1 102 ? 5.629 22.531 -0.269 1 43.56 102 VAL A CA 1
ATOM 827 C C . VAL A 1 102 ? 5.684 23.844 0.512 1 43.56 102 VAL A C 1
ATOM 829 O O . VAL A 1 102 ? 5.203 23.906 1.646 1 43.56 102 VAL A O 1
ATOM 832 N N . GLN A 1 103 ? 6.738 24.484 0.817 1 38.06 103 GLN A N 1
ATOM 833 C CA . GLN A 1 103 ? 6.492 25.844 1.243 1 38.06 103 GLN A CA 1
ATOM 834 C C . GLN A 1 103 ? 5.215 26.406 0.617 1 38.06 103 GLN A C 1
ATOM 836 O O . GLN A 1 103 ? 4.816 25.969 -0.469 1 38.06 103 GLN A O 1
ATOM 841 N N . LYS A 1 104 ? 4.336 27 1.426 1 39.78 104 LYS A N 1
ATOM 842 C CA . LYS A 1 104 ? 3.264 27.812 0.874 1 39.78 104 LYS A CA 1
ATOM 843 C C . LYS A 1 104 ? 3.609 28.297 -0.531 1 39.78 104 LYS A C 1
ATOM 845 O O . LYS A 1 104 ? 4.484 29.156 -0.702 1 39.78 104 LYS A O 1
ATOM 850 N N . TYR A 1 105 ? 3.832 27.562 -1.49 1 36.69 105 TYR A N 1
ATOM 851 C CA . TYR A 1 105 ? 3.727 28.266 -2.766 1 36.69 105 TYR A CA 1
ATOM 852 C C . TYR A 1 105 ? 2.576 29.266 -2.746 1 36.69 105 TYR A C 1
ATOM 854 O O . TYR A 1 105 ? 1.421 28.891 -2.541 1 36.69 105 TYR A O 1
ATOM 862 N N . ARG A 1 106 ? 2.674 30.375 -2.035 1 33.38 106 ARG A N 1
ATOM 863 C CA . ARG A 1 106 ? 1.879 31.562 -2.354 1 33.38 106 ARG A CA 1
ATOM 864 C C . ARG A 1 106 ? 1.415 31.531 -3.807 1 33.38 106 ARG A C 1
ATOM 866 O O . ARG A 1 106 ? 2.232 31.594 -4.727 1 33.38 106 ARG A O 1
ATOM 873 N N . GLN A 1 107 ? 0.533 30.719 -4.27 1 35.97 107 GLN A N 1
ATOM 874 C CA . GLN A 1 107 ? -0.146 31.219 -5.457 1 35.97 107 GLN A CA 1
ATOM 875 C C . GLN A 1 107 ? -0.099 32.75 -5.516 1 35.97 107 GLN A C 1
ATOM 877 O O . GLN A 1 107 ? -0.668 33.438 -4.656 1 35.97 107 GLN A O 1
ATOM 882 N N . PHE A 1 108 ? 1.027 33.344 -5.957 1 35.34 108 PHE A N 1
ATOM 883 C CA . PHE A 1 108 ? 1.032 34.719 -6.449 1 35.34 108 PHE A CA 1
ATOM 884 C C . PHE A 1 108 ? -0.336 35.094 -7 1 35.34 108 PHE A C 1
ATOM 886 O O . PHE A 1 108 ? -0.836 34.438 -7.93 1 35.34 108 PHE A O 1
ATOM 893 N N . LYS A 1 109 ? -1.341 35.469 -6.184 1 35.62 109 LYS A N 1
ATOM 894 C CA . LYS A 1 109 ? -2.369 36.375 -6.695 1 35.62 109 LYS A CA 1
ATOM 895 C C . LYS A 1 109 ? -1.817 37.25 -7.812 1 35.62 109 LYS A C 1
ATOM 897 O O . LYS A 1 109 ? -0.918 38.062 -7.578 1 35.62 109 LYS A O 1
ATOM 902 N N . ARG A 1 110 ? -1.556 36.75 -8.977 1 36 110 ARG A N 1
ATOM 903 C CA . ARG A 1 110 ? -1.293 37.656 -10.078 1 36 110 ARG A CA 1
ATOM 904 C C . ARG A 1 110 ? -1.986 39 -9.836 1 36 110 ARG A C 1
ATOM 906 O O . ARG A 1 110 ? -3.01 39.062 -9.156 1 36 110 ARG A O 1
ATOM 913 N N . PHE A 1 111 ? -1.643 40.094 -10.688 1 34.19 111 PHE A N 1
ATOM 914 C CA . PHE A 1 111 ? -1.89 41.5 -10.898 1 34.19 111 PHE A CA 1
ATOM 915 C C . PHE A 1 111 ? -3.385 41.812 -10.93 1 34.19 111 PHE A C 1
ATOM 917 O O . PHE A 1 111 ? -4.094 41.344 -11.836 1 34.19 111 PHE A O 1
ATOM 924 N N . ARG A 1 112 ? -4.055 41.625 -9.875 1 32.84 112 ARG A N 1
ATOM 925 C CA . ARG A 1 112 ? -5.258 42.469 -9.977 1 32.84 112 ARG A CA 1
ATOM 926 C C . ARG A 1 112 ? -4.926 43.844 -10.516 1 32.84 112 ARG A C 1
ATOM 928 O O . ARG A 1 112 ? -4.129 44.562 -9.922 1 32.84 112 ARG A O 1
ATOM 935 N N . GLY A 1 113 ? -4.75 43.938 -11.875 1 31.05 113 GLY A N 1
ATOM 936 C CA . GLY A 1 113 ? -4.844 45.281 -12.438 1 31.05 113 GLY A CA 1
ATOM 937 C C . GLY A 1 113 ? -5.875 46.156 -11.734 1 31.05 113 GLY A C 1
ATOM 938 O O . GLY A 1 113 ? -7.012 45.719 -11.523 1 31.05 113 GLY A O 1
ATOM 939 N N . THR A 1 114 ? -5.375 47 -10.859 1 30.61 114 THR A N 1
ATOM 940 C CA . THR A 1 114 ? -6.191 48.219 -10.742 1 30.61 114 THR A CA 1
ATOM 941 C C . THR A 1 114 ? -6.578 48.75 -12.117 1 30.61 114 THR A C 1
ATOM 943 O O . THR A 1 114 ? -5.773 48.688 -13.055 1 30.61 114 THR A O 1
ATOM 946 N N . MET B 1 1 ? 1.946 8.461 -7.117 1 47.56 1 MET B N 1
ATOM 947 C CA . MET B 1 1 ? 1.171 7.387 -6.508 1 47.56 1 MET B CA 1
ATOM 948 C C . MET B 1 1 ? 1.454 6.059 -7.199 1 47.56 1 MET B C 1
ATOM 950 O O . MET B 1 1 ? 2.094 6.023 -8.25 1 47.56 1 MET B O 1
ATOM 954 N N . ILE B 1 2 ? 0.899 4.699 -6.832 1 56.62 2 ILE B N 1
ATOM 955 C CA . ILE B 1 2 ? 1.457 3.449 -7.336 1 56.62 2 ILE B CA 1
ATOM 956 C C . ILE B 1 2 ? 1.366 3.424 -8.859 1 56.62 2 ILE B C 1
ATOM 958 O O . ILE B 1 2 ? 0.269 3.424 -9.422 1 56.62 2 ILE B O 1
ATOM 962 N N . GLY B 1 3 ? 2.16 4.316 -9.5 1 64.56 3 GLY B N 1
ATOM 963 C CA . GLY B 1 3 ? 2.01 4.203 -10.945 1 64.56 3 GLY B CA 1
ATOM 964 C C . GLY B 1 3 ? 3.025 3.273 -11.578 1 64.56 3 GLY B C 1
ATOM 965 O O . GLY B 1 3 ? 4.164 3.672 -11.836 1 64.56 3 GLY B O 1
ATOM 966 N N . LEU B 1 4 ? 2.502 1.987 -11.656 1 75.56 4 LEU B N 1
ATOM 967 C CA . LEU B 1 4 ? 3.379 1.073 -12.383 1 75.56 4 LEU B CA 1
ATOM 968 C C . LEU B 1 4 ? 3.393 1.399 -13.867 1 75.56 4 LEU B C 1
ATOM 970 O O . LEU B 1 4 ? 2.354 1.734 -14.445 1 75.56 4 LEU B O 1
ATOM 974 N N . ASP B 1 5 ? 4.598 1.616 -14.344 1 73.31 5 ASP B N 1
ATOM 975 C CA . ASP B 1 5 ? 4.676 1.856 -15.781 1 73.31 5 ASP B CA 1
ATOM 976 C C . ASP B 1 5 ? 4.859 0.549 -16.547 1 73.31 5 ASP B C 1
ATOM 978 O O . ASP B 1 5 ? 4.988 -0.518 -15.945 1 73.31 5 ASP B O 1
ATOM 982 N N . SER B 1 6 ? 4.734 0.697 -17.828 1 74.62 6 SER B N 1
ATOM 983 C CA . SER B 1 6 ? 4.738 -0.466 -18.703 1 74.62 6 SER B CA 1
ATOM 984 C C . SER B 1 6 ? 6.078 -1.195 -18.656 1 74.62 6 SER B C 1
ATOM 986 O O . SER B 1 6 ? 6.18 -2.35 -19.062 1 74.62 6 SER B O 1
ATOM 988 N N . GLN B 1 7 ? 7.031 -0.556 -18.094 1 80.69 7 GLN B N 1
ATOM 989 C CA . GLN B 1 7 ? 8.359 -1.165 -18.094 1 80.69 7 GLN B CA 1
ATOM 990 C C . GLN B 1 7 ? 8.656 -1.809 -16.734 1 80.69 7 GLN B C 1
ATOM 992 O O . GLN B 1 7 ? 9.742 -2.354 -16.531 1 80.69 7 GLN B O 1
ATOM 997 N N . ALA B 1 8 ? 7.688 -1.776 -15.938 1 87.25 8 ALA B N 1
ATOM 998 C CA . ALA B 1 8 ? 7.883 -2.336 -14.602 1 87.25 8 ALA B CA 1
ATOM 999 C C . ALA B 1 8 ? 8.117 -3.842 -14.672 1 87.25 8 ALA B C 1
ATOM 1001 O O . ALA B 1 8 ? 7.438 -4.551 -15.414 1 87.25 8 ALA B O 1
ATOM 1002 N N . ARG B 1 9 ? 9.164 -4.289 -14.047 1 93.62 9 ARG B N 1
ATOM 1003 C CA . ARG B 1 9 ? 9.391 -5.719 -13.883 1 93.62 9 ARG B CA 1
ATOM 1004 C C . ARG B 1 9 ? 8.742 -6.238 -12.602 1 93.62 9 ARG B C 1
ATOM 1006 O O . ARG B 1 9 ? 9.141 -5.848 -11.5 1 93.62 9 ARG B O 1
ATOM 1013 N N . ILE B 1 10 ? 7.816 -7.117 -12.781 1 95.25 10 ILE B N 1
ATOM 1014 C CA . ILE B 1 10 ? 6.996 -7.582 -11.664 1 95.25 10 ILE B CA 1
ATOM 1015 C C . ILE B 1 10 ? 7.195 -9.078 -11.469 1 95.25 10 ILE B C 1
ATOM 1017 O O . ILE B 1 10 ? 7.145 -9.852 -12.43 1 95.25 10 ILE B O 1
ATOM 1021 N N . TRP B 1 11 ? 7.473 -9.438 -10.211 1 96.38 11 TRP B N 1
ATOM 1022 C CA . TRP B 1 11 ? 7.645 -10.844 -9.852 1 96.38 11 TRP B CA 1
ATO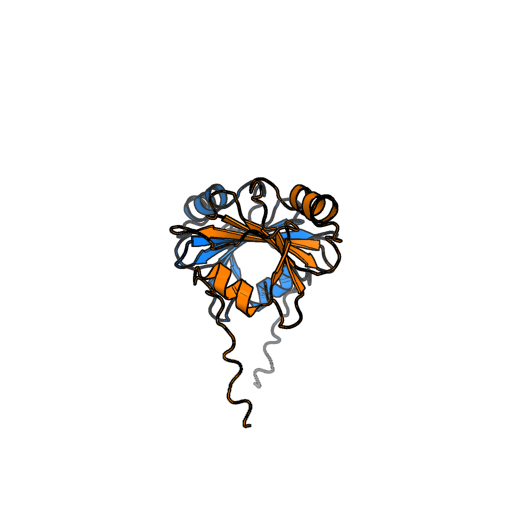M 1023 C C . TRP B 1 11 ? 6.574 -11.289 -8.859 1 96.38 11 TRP B C 1
ATOM 1025 O O . TRP B 1 11 ? 6.363 -10.633 -7.832 1 96.38 11 TRP B O 1
ATOM 1035 N N . LEU B 1 12 ? 5.918 -12.398 -9.203 1 96.38 12 LEU B N 1
ATOM 1036 C CA . LEU B 1 12 ? 4.961 -13.016 -8.289 1 96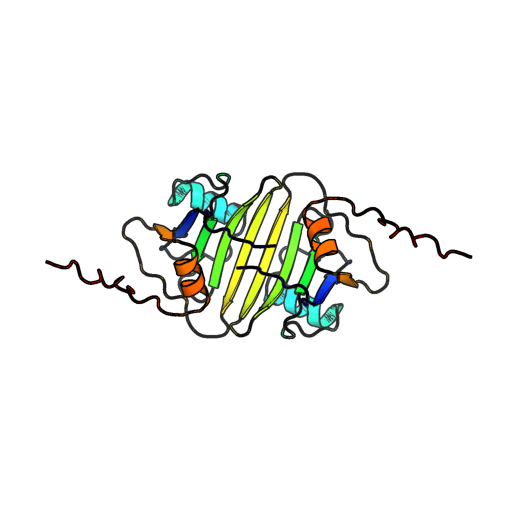.38 12 LEU B CA 1
ATOM 1037 C C . LEU B 1 12 ? 5.602 -14.164 -7.523 1 96.38 12 LEU B C 1
ATOM 1039 O O . LEU B 1 12 ? 6.137 -15.102 -8.133 1 96.38 12 LEU B O 1
ATOM 1043 N N . CYS B 1 13 ? 5.617 -14.047 -6.207 1 97.31 13 CYS B N 1
ATOM 1044 C CA . CYS B 1 13 ? 5.918 -15.211 -5.379 1 97.31 13 CYS B CA 1
ATOM 1045 C C . CYS B 1 13 ? 4.734 -16.172 -5.344 1 97.31 13 CYS B C 1
ATOM 1047 O O . CYS B 1 13 ? 3.686 -15.852 -4.781 1 97.31 13 CYS B O 1
ATOM 1049 N N . THR B 1 14 ? 4.898 -17.344 -5.879 1 95.5 14 THR B N 1
ATOM 1050 C CA . THR B 1 14 ? 3.756 -18.234 -6.051 1 95.5 14 THR B CA 1
ATOM 1051 C C . THR B 1 14 ? 3.557 -19.109 -4.812 1 95.5 14 THR B C 1
ATOM 1053 O O . THR B 1 14 ? 2.525 -19.766 -4.676 1 95.5 14 THR B O 1
ATOM 1056 N N . GLU B 1 15 ? 4.527 -19.141 -3.863 1 95.56 15 GLU B N 1
ATOM 1057 C CA . GLU B 1 15 ? 4.34 -19.797 -2.57 1 95.56 15 GLU B CA 1
ATOM 1058 C C . GLU B 1 15 ? 3.562 -18.891 -1.607 1 95.56 15 GLU B C 1
ATOM 1060 O O . GLU B 1 15 ? 3.799 -17.688 -1.544 1 95.56 15 GLU B O 1
ATOM 1065 N N . PRO B 1 16 ? 2.67 -19.562 -0.881 1 96.56 16 PRO B N 1
ATOM 1066 C CA . PRO B 1 16 ? 1.927 -18.75 0.086 1 96.56 16 PRO B CA 1
ATOM 1067 C C . PRO B 1 16 ? 2.84 -18 1.061 1 96.56 16 PRO B C 1
ATOM 1069 O O . PRO B 1 16 ? 3.828 -18.562 1.536 1 96.56 16 PRO B O 1
ATOM 1072 N N . THR B 1 17 ? 2.5 -16.797 1.308 1 97.81 17 THR B N 1
ATOM 1073 C CA . THR B 1 17 ? 3.307 -15.961 2.188 1 97.81 17 THR B CA 1
ATOM 1074 C C . THR B 1 17 ? 2.506 -15.547 3.42 1 97.81 17 THR B C 1
ATOM 1076 O O . THR B 1 17 ? 1.315 -15.242 3.32 1 97.81 17 THR B O 1
ATOM 1079 N N . ASP B 1 18 ? 3.162 -15.555 4.594 1 97.94 18 ASP B N 1
ATOM 1080 C CA . ASP B 1 18 ? 2.594 -15 5.82 1 97.94 18 ASP B CA 1
ATOM 1081 C C . ASP B 1 18 ? 2.398 -13.492 5.703 1 97.94 18 ASP B C 1
ATOM 1083 O O . ASP B 1 18 ? 3.371 -12.742 5.605 1 97.94 18 ASP B O 1
ATOM 1087 N N . MET B 1 19 ? 1.252 -12.977 5.781 1 97.19 19 MET B N 1
ATOM 1088 C CA . MET B 1 19 ? 0.904 -11.594 5.496 1 97.19 19 MET B CA 1
ATOM 1089 C C . MET B 1 19 ? 1.251 -10.688 6.672 1 97.19 19 MET B C 1
ATOM 1091 O O . MET B 1 19 ? 1.124 -9.469 6.582 1 97.19 19 MET B O 1
ATOM 1095 N N . ARG B 1 20 ? 1.713 -11.281 7.773 1 95.25 20 ARG B N 1
ATOM 1096 C CA . ARG B 1 20 ? 2.193 -10.469 8.891 1 95.25 20 ARG B CA 1
ATOM 1097 C C . ARG B 1 20 ? 3.551 -9.852 8.578 1 95.25 20 ARG B C 1
ATOM 1099 O O . ARG B 1 20 ? 3.959 -8.883 9.219 1 95.25 20 ARG B O 1
ATOM 1106 N N . LYS B 1 21 ? 4.195 -10.414 7.586 1 97.06 21 LYS B N 1
ATOM 1107 C CA . LYS B 1 21 ? 5.465 -9.859 7.133 1 97.06 21 LYS B CA 1
ATOM 1108 C C . LYS B 1 21 ? 5.262 -8.508 6.453 1 97.06 21 LYS B C 1
ATOM 1110 O O . LYS B 1 21 ? 4.301 -8.32 5.699 1 97.06 21 LYS B O 1
ATOM 1115 N N . SER B 1 22 ? 6.133 -7.652 6.812 1 96.62 22 SER B N 1
ATOM 1116 C CA . SER B 1 22 ? 6.109 -6.32 6.219 1 96.62 22 SER B CA 1
ATOM 1117 C C . SER B 1 22 ? 7.426 -6 5.523 1 96.62 22 SER B C 1
ATOM 1119 O O . SER B 1 22 ? 8.008 -6.863 4.859 1 96.62 22 SER B O 1
ATOM 1121 N N . PHE B 1 23 ? 7.875 -4.766 5.625 1 97.19 23 PHE B N 1
ATOM 1122 C CA . PHE B 1 23 ? 9.031 -4.324 4.855 1 97.19 23 PHE B CA 1
ATOM 1123 C C . PHE B 1 23 ? 10.219 -5.254 5.082 1 97.19 23 PHE B C 1
ATOM 1125 O O . PHE B 1 23 ? 10.766 -5.82 4.133 1 97.19 23 PHE B O 1
ATOM 1132 N N . ARG B 1 24 ? 10.562 -5.434 6.355 1 96.12 24 ARG B N 1
ATOM 1133 C CA . ARG B 1 24 ? 11.742 -6.227 6.684 1 96.12 24 ARG B CA 1
ATOM 1134 C C . ARG B 1 24 ? 11.531 -7.695 6.336 1 96.12 24 ARG B C 1
ATOM 1136 O O . ARG B 1 24 ? 12.375 -8.305 5.672 1 96.12 24 ARG B O 1
ATOM 1143 N N . GLY B 1 25 ? 10.461 -8.25 6.707 1 97.81 25 GLY B N 1
ATOM 1144 C CA . GLY B 1 25 ? 10.172 -9.656 6.445 1 97.81 25 GLY B CA 1
ATOM 1145 C C . GLY B 1 25 ? 10.07 -9.977 4.969 1 97.81 25 GLY B C 1
ATOM 1146 O O . GLY B 1 25 ? 10.602 -10.992 4.512 1 97.81 25 GLY B O 1
ATOM 1147 N N . LEU B 1 26 ? 9.414 -9.125 4.207 1 98.38 26 LEU B N 1
ATOM 1148 C CA . LEU B 1 26 ? 9.219 -9.391 2.787 1 98.38 26 LEU B CA 1
ATOM 1149 C C . LEU B 1 26 ? 10.508 -9.156 2.008 1 98.38 26 LEU B C 1
ATOM 1151 O O . LEU B 1 26 ? 10.797 -9.867 1.043 1 98.38 26 LEU B O 1
ATOM 1155 N N . SER B 1 27 ? 11.32 -8.133 2.469 1 98.06 27 SER B N 1
ATOM 1156 C CA . SER B 1 27 ? 12.609 -7.918 1.821 1 98.06 27 SER B CA 1
ATOM 1157 C C . SER B 1 27 ? 13.531 -9.117 2.01 1 98.06 27 SER B C 1
ATOM 1159 O O . SER B 1 27 ? 14.273 -9.492 1.098 1 98.06 27 SER B O 1
ATOM 1161 N N . ALA B 1 28 ? 13.469 -9.695 3.201 1 97.94 28 ALA B N 1
ATOM 1162 C CA . ALA B 1 28 ? 14.25 -10.898 3.461 1 97.94 28 ALA B CA 1
ATOM 1163 C C . ALA B 1 28 ? 13.789 -12.047 2.57 1 97.94 28 ALA B C 1
ATOM 1165 O O . ALA B 1 28 ? 14.617 -12.812 2.057 1 97.94 28 ALA B O 1
ATOM 1166 N N . LEU B 1 29 ? 12.469 -12.164 2.381 1 97.56 29 LEU B N 1
ATOM 1167 C CA . LEU B 1 29 ? 11.922 -13.203 1.506 1 97.56 29 LEU B CA 1
ATOM 1168 C C . LEU B 1 29 ? 12.398 -13 0.07 1 97.56 29 LEU B C 1
ATOM 1170 O O . LEU B 1 29 ? 12.781 -13.969 -0.599 1 97.56 29 LEU B O 1
ATOM 1174 N N . VAL B 1 30 ? 12.398 -11.773 -0.466 1 97.88 30 VAL B N 1
ATOM 1175 C CA . VAL B 1 30 ? 12.852 -11.445 -1.812 1 97.88 30 VAL B CA 1
ATOM 1176 C C . VAL B 1 30 ? 14.305 -11.875 -1.984 1 97.88 30 VAL B C 1
ATOM 1178 O O . VAL B 1 30 ? 14.664 -12.484 -2.996 1 97.88 30 VAL B O 1
ATOM 1181 N N . ARG B 1 31 ? 15.102 -11.656 -0.913 1 97.44 31 ARG B N 1
ATOM 1182 C CA . ARG B 1 31 ? 16.531 -11.969 -0.957 1 97.44 31 ARG B CA 1
ATOM 1183 C C . ARG B 1 31 ? 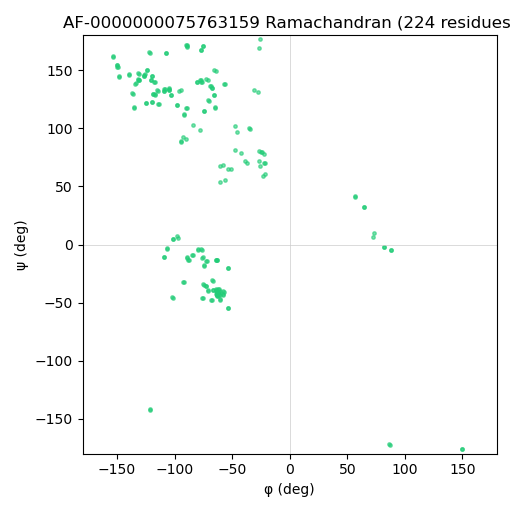16.766 -13.477 -0.839 1 97.44 31 ARG B C 1
ATOM 1185 O O . ARG B 1 31 ? 17.5 -14.062 -1.636 1 97.44 31 ARG B O 1
ATOM 1192 N N . ASN B 1 32 ? 16.109 -14.086 0.062 1 95.62 32 ASN B N 1
ATOM 1193 C CA . ASN B 1 32 ? 16.484 -15.445 0.454 1 95.62 32 ASN B CA 1
ATOM 1194 C C . ASN B 1 32 ? 15.703 -16.484 -0.342 1 95.62 32 ASN B C 1
ATOM 1196 O O . ASN B 1 32 ? 16.219 -17.578 -0.617 1 95.62 32 ASN B O 1
ATOM 1200 N N . GLN B 1 33 ? 14.516 -16.188 -0.694 1 92.56 33 GLN B N 1
ATOM 1201 C CA . GLN B 1 33 ? 13.672 -17.156 -1.375 1 92.56 33 GLN B CA 1
ATOM 1202 C C . GLN B 1 33 ? 13.617 -16.891 -2.875 1 92.56 33 GLN B C 1
ATOM 1204 O O . GLN B 1 33 ? 13.773 -17.797 -3.686 1 92.56 33 GLN B O 1
ATOM 1209 N N . LEU B 1 34 ? 13.43 -15.672 -3.256 1 93.5 34 LEU B N 1
ATOM 1210 C CA . LEU B 1 34 ? 13.312 -15.336 -4.672 1 93.5 34 LEU B CA 1
ATOM 1211 C C . LEU B 1 34 ? 14.68 -15.078 -5.289 1 93.5 34 LEU B C 1
ATOM 1213 O O . LEU B 1 34 ? 14.82 -15.031 -6.512 1 93.5 34 LEU B O 1
ATOM 1217 N N . LYS B 1 35 ? 15.719 -14.914 -4.391 1 95.69 35 LYS B N 1
ATOM 1218 C CA . LYS B 1 35 ? 17.094 -14.672 -4.828 1 95.69 35 LYS B CA 1
ATOM 1219 C C . LYS B 1 35 ? 17.172 -13.445 -5.727 1 95.69 35 LYS B C 1
ATOM 1221 O O . LYS B 1 35 ? 17.828 -13.477 -6.77 1 95.69 35 LYS B O 1
ATOM 1226 N N . GLN B 1 36 ? 16.438 -12.43 -5.312 1 96.19 36 GLN B N 1
ATOM 1227 C CA . GLN B 1 36 ? 16.422 -11.141 -5.992 1 96.19 36 GLN B CA 1
ATOM 1228 C C . GLN B 1 36 ? 16.828 -10.016 -5.047 1 96.19 36 GLN B C 1
ATOM 1230 O O . GLN B 1 36 ? 16.953 -10.227 -3.838 1 96.19 36 GLN B O 1
ATOM 1235 N N . ASP B 1 37 ? 17.141 -8.852 -5.605 1 97.5 37 ASP B N 1
ATOM 1236 C CA . ASP B 1 37 ? 17.484 -7.676 -4.82 1 97.5 37 ASP B CA 1
ATOM 1237 C C . ASP B 1 37 ? 16.266 -6.816 -4.531 1 97.5 37 ASP B C 1
ATOM 1239 O O . ASP B 1 37 ? 15.711 -6.188 -5.438 1 97.5 37 ASP B O 1
ATOM 1243 N N . PRO B 1 38 ? 15.875 -6.758 -3.328 1 97.12 38 PRO B N 1
ATOM 1244 C CA . PRO B 1 38 ? 14.68 -5.973 -3.004 1 97.12 38 PRO B CA 1
ATOM 1245 C C . PRO B 1 38 ? 14.852 -4.488 -3.309 1 97.12 38 PRO B C 1
ATOM 1247 O O . PRO B 1 38 ? 13.875 -3.74 -3.328 1 97.12 38 PRO B O 1
ATOM 1250 N N . LEU B 1 39 ? 16.078 -4.043 -3.553 1 96.12 39 LEU B N 1
ATOM 1251 C CA . LEU B 1 39 ? 16.359 -2.635 -3.824 1 96.12 39 LEU B CA 1
ATOM 1252 C C . LEU B 1 39 ? 16.438 -2.379 -5.324 1 96.12 39 LEU B C 1
ATOM 1254 O O . LEU B 1 39 ? 16.766 -1.265 -5.75 1 96.12 39 LEU B O 1
ATOM 1258 N N . SER B 1 40 ? 16.141 -3.355 -6.145 1 95.38 40 SER B N 1
ATOM 1259 C CA . SER B 1 40 ? 16.375 -3.342 -7.586 1 95.38 40 SER B CA 1
ATOM 1260 C C . SER B 1 40 ? 15.398 -2.398 -8.289 1 95.38 40 SER B C 1
ATOM 1262 O O . SER B 1 40 ? 15.586 -2.064 -9.461 1 95.38 40 SER B O 1
ATOM 1264 N N . GLY B 1 41 ? 14.336 -1.975 -7.594 1 92.69 41 GLY B N 1
ATOM 1265 C CA . GLY B 1 41 ? 13.289 -1.192 -8.227 1 92.69 41 GLY B CA 1
ATOM 1266 C C . GLY B 1 41 ? 12.203 -2.047 -8.852 1 92.69 41 GLY B C 1
ATOM 1267 O O . GLY B 1 41 ? 11.211 -1.522 -9.359 1 92.69 41 GLY B O 1
ATOM 1268 N N . GLN B 1 42 ? 12.414 -3.328 -8.812 1 95.56 42 GLN B N 1
ATOM 1269 C CA . GLN B 1 42 ? 11.375 -4.242 -9.289 1 95.56 42 GLN B CA 1
ATOM 1270 C C . GLN B 1 42 ? 10.258 -4.387 -8.266 1 95.56 42 GLN B C 1
ATOM 1272 O O . GLN B 1 42 ? 10.375 -3.9 -7.137 1 95.56 42 GLN B O 1
ATOM 1277 N N . TYR B 1 43 ? 9.188 -4.988 -8.766 1 95.88 43 TYR B N 1
ATOM 1278 C CA . TYR B 1 43 ? 8.016 -5.176 -7.91 1 95.88 43 TYR B CA 1
ATOM 1279 C C . TYR B 1 43 ? 7.844 -6.645 -7.543 1 95.88 43 TYR B C 1
ATOM 1281 O O . TYR B 1 43 ? 7.918 -7.523 -8.406 1 95.88 43 TYR B O 1
ATOM 1289 N N . PHE B 1 44 ? 7.629 -6.891 -6.25 1 97.31 44 PHE B N 1
ATOM 1290 C CA . PHE B 1 44 ? 7.48 -8.266 -5.777 1 97.31 44 PHE B CA 1
ATOM 1291 C C . PHE B 1 44 ? 6.113 -8.469 -5.137 1 97.31 44 PHE B C 1
ATOM 1293 O O . PHE B 1 44 ? 5.773 -7.805 -4.16 1 97.31 44 PHE B O 1
ATOM 1300 N N . VAL B 1 45 ? 5.398 -9.406 -5.652 1 96.81 45 VAL B N 1
ATOM 1301 C CA . VAL B 1 45 ? 4.012 -9.625 -5.262 1 96.81 45 VAL B CA 1
ATOM 1302 C C . VAL B 1 45 ? 3.9 -10.914 -4.445 1 96.81 45 VAL B C 1
ATOM 1304 O O . VAL B 1 45 ? 4.477 -11.938 -4.812 1 96.81 45 VAL B O 1
ATOM 1307 N N . PHE B 1 46 ? 3.178 -10.828 -3.342 1 97.75 46 PHE B N 1
ATOM 1308 C CA . PHE B 1 46 ? 2.951 -11.945 -2.434 1 97.75 46 PHE B CA 1
ATOM 1309 C C . PHE B 1 46 ? 1.462 -12.156 -2.197 1 97.75 46 PHE B C 1
ATOM 1311 O O . PHE B 1 46 ? 0.694 -11.195 -2.133 1 97.75 46 PHE B O 1
ATOM 1318 N N . VAL B 1 47 ? 1.092 -13.391 -2.023 1 97 47 VAL B N 1
ATOM 1319 C CA . VAL B 1 47 ? -0.297 -13.742 -1.744 1 97 47 VAL B CA 1
ATOM 1320 C C . VAL B 1 47 ? -0.356 -14.75 -0.596 1 97 47 VAL B C 1
ATOM 1322 O O . VAL B 1 47 ? 0.504 -15.625 -0.484 1 97 47 VAL B O 1
ATOM 1325 N N . ASN B 1 48 ? -1.313 -14.555 0.31 1 97.62 48 ASN B N 1
ATOM 1326 C CA . ASN B 1 48 ? -1.408 -15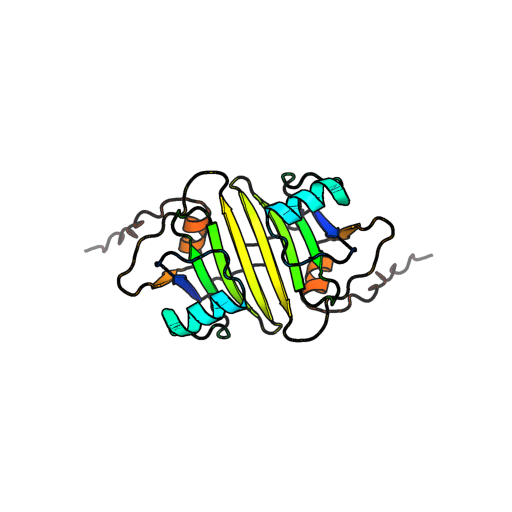.477 1.431 1 97.62 48 ASN B CA 1
ATOM 1327 C C . ASN B 1 48 ? -2.01 -16.812 1.003 1 97.62 48 ASN B C 1
ATOM 1329 O O . ASN B 1 48 ? -2.469 -16.953 -0.131 1 97.62 48 ASN B O 1
ATOM 1333 N N . ARG B 1 49 ? -1.945 -17.719 1.895 1 97.06 49 ARG B N 1
ATOM 1334 C CA . ARG B 1 49 ? -2.375 -19.094 1.62 1 97.06 49 ARG B CA 1
ATOM 1335 C C . ARG B 1 49 ? -3.836 -19.125 1.18 1 97.06 49 ARG B C 1
ATOM 1337 O O . ARG B 1 49 ? -4.184 -19.828 0.224 1 97.06 49 ARG B O 1
ATOM 1344 N N . ARG B 1 50 ? -4.688 -18.406 1.817 1 95.94 50 ARG B N 1
ATOM 1345 C CA . ARG B 1 50 ? -6.113 -18.391 1.519 1 95.94 50 ARG B CA 1
ATOM 1346 C C . ARG B 1 50 ? -6.398 -17.594 0.246 1 95.94 50 ARG B C 1
ATOM 1348 O O . ARG B 1 50 ? -7.527 -17.594 -0.25 1 95.94 50 ARG B O 1
ATOM 1355 N N . LYS B 1 51 ? -5.391 -16.875 -0.237 1 96.12 51 LYS B N 1
ATOM 1356 C CA . LYS B 1 51 ? -5.457 -16.109 -1.474 1 96.12 51 LYS B CA 1
ATOM 1357 C C . LYS B 1 51 ? -6.477 -14.969 -1.358 1 96.12 51 LYS B C 1
ATOM 1359 O O . LYS B 1 51 ? -7.176 -14.656 -2.324 1 96.12 51 LYS B O 1
ATOM 1364 N N . THR B 1 52 ? -6.609 -14.438 -0.147 1 96.44 52 THR B N 1
ATOM 1365 C CA . THR B 1 52 ? -7.559 -13.352 0.088 1 96.44 52 THR B CA 1
ATOM 1366 C C . THR B 1 52 ? -6.832 -12.039 0.338 1 96.44 52 THR B C 1
ATOM 1368 O O . THR B 1 52 ? -7.457 -10.977 0.393 1 96.44 52 THR B O 1
ATOM 1371 N N . GLN B 1 53 ? -5.512 -12.094 0.524 1 97.25 53 GLN B N 1
ATOM 1372 C CA . GLN B 1 53 ? -4.695 -10.898 0.74 1 97.25 53 GLN B CA 1
ATOM 1373 C C . GLN B 1 53 ? -3.461 -10.906 -0.156 1 97.25 53 GLN B C 1
ATOM 1375 O O . GLN B 1 53 ? -2.863 -11.961 -0.388 1 97.25 53 GLN B O 1
ATOM 1380 N N . MET B 1 54 ? -3.115 -9.758 -0.639 1 96.69 54 MET B N 1
ATOM 1381 C CA . MET B 1 54 ? -1.948 -9.555 -1.492 1 96.69 54 MET B CA 1
ATOM 1382 C C . MET B 1 54 ? -1.106 -8.383 -0.992 1 96.69 54 MET B C 1
ATOM 1384 O O . MET B 1 54 ? -1.646 -7.387 -0.51 1 96.69 54 MET B O 1
ATOM 1388 N N . LYS B 1 55 ? 0.158 -8.508 -1.063 1 97.25 55 LYS B N 1
ATOM 1389 C CA . LYS B 1 55 ? 1.079 -7.395 -0.85 1 97.25 55 LYS B CA 1
ATOM 1390 C C . LYS B 1 55 ? 2.049 -7.254 -2.02 1 97.25 55 LYS B C 1
ATOM 1392 O O . LYS B 1 55 ? 2.416 -8.242 -2.652 1 97.25 55 LYS B O 1
ATOM 1397 N N . MET B 1 56 ? 2.383 -6.109 -2.311 1 96.62 56 MET B N 1
ATOM 1398 C CA . MET B 1 56 ? 3.424 -5.809 -3.291 1 96.62 56 MET B CA 1
ATOM 1399 C C . MET B 1 56 ? 4.5 -4.914 -2.688 1 96.62 56 MET B C 1
ATOM 1401 O O . MET B 1 56 ? 4.211 -3.801 -2.244 1 96.62 56 MET B O 1
ATOM 1405 N N . LEU B 1 57 ? 5.691 -5.375 -2.701 1 97.12 57 LEU B N 1
ATOM 1406 C CA . LEU B 1 57 ? 6.848 -4.66 -2.168 1 97.12 57 LEU B CA 1
ATOM 1407 C C . LEU B 1 57 ? 7.699 -4.09 -3.297 1 97.12 57 LEU B C 1
ATOM 1409 O O . LEU B 1 57 ? 7.957 -4.77 -4.289 1 97.12 57 LEU B O 1
ATOM 1413 N N . TYR B 1 58 ? 8.086 -2.871 -3.197 1 95.56 58 TYR B N 1
ATOM 1414 C CA . TYR B 1 58 ? 9.047 -2.289 -4.133 1 95.56 58 TYR B CA 1
ATOM 1415 C C . TYR B 1 58 ? 9.812 -1.147 -3.482 1 95.56 58 TYR B C 1
ATOM 1417 O O . TYR B 1 58 ? 9.438 -0.663 -2.414 1 95.56 58 TYR B O 1
ATOM 1425 N N . PHE B 1 59 ? 10.945 -0.826 -4.121 1 94.44 59 PHE B N 1
ATOM 1426 C CA . PHE B 1 59 ? 11.82 0.2 -3.57 1 94.44 59 PHE B CA 1
ATOM 1427 C C . PHE B 1 59 ? 11.891 1.408 -4.496 1 94.44 59 PHE B C 1
ATOM 1429 O O . PHE B 1 59 ? 11.977 1.258 -5.719 1 94.44 59 PHE B O 1
ATOM 1436 N N . THR B 1 60 ? 11.742 2.547 -3.928 1 91.31 60 THR B N 1
ATOM 1437 C CA . THR B 1 60 ? 11.984 3.809 -4.617 1 91.31 60 THR B CA 1
ATOM 1438 C C . THR B 1 60 ? 13.266 4.465 -4.109 1 91.31 60 THR B C 1
ATOM 1440 O O . THR B 1 60 ? 13.82 4.047 -3.092 1 91.31 60 THR B O 1
ATOM 1443 N N . PRO B 1 61 ? 13.766 5.387 -4.793 1 90.81 61 PRO B N 1
ATOM 1444 C CA . PRO B 1 61 ? 15 6.047 -4.367 1 90.81 61 PRO B CA 1
ATOM 1445 C C . PRO B 1 61 ? 14.93 6.582 -2.941 1 90.81 61 PRO B C 1
ATOM 1447 O O . PRO B 1 61 ? 15.953 6.715 -2.271 1 90.81 61 PRO B O 1
ATOM 1450 N N . THR B 1 62 ? 13.672 6.773 -2.434 1 92.06 62 THR B N 1
ATOM 1451 C CA . THR B 1 62 ? 13.578 7.406 -1.12 1 92.06 62 THR B CA 1
ATOM 1452 C C . THR B 1 62 ? 13.18 6.387 -0.059 1 92.06 62 THR B C 1
ATOM 1454 O O . THR B 1 62 ? 13.062 6.723 1.121 1 92.06 62 THR B O 1
ATOM 1457 N N . GLY B 1 63 ? 12.906 5.133 -0.454 1 94.06 63 GLY B N 1
ATOM 1458 C CA . GLY B 1 63 ? 12.602 4.121 0.546 1 94.06 63 GLY B CA 1
ATOM 1459 C C . GLY B 1 63 ? 11.648 3.055 0.045 1 94.06 63 GLY B C 1
ATOM 1460 O O . GLY B 1 63 ? 11.25 3.07 -1.121 1 94.06 63 GLY B O 1
ATOM 1461 N N . TYR B 1 64 ? 11.281 2.152 1.009 1 95.81 64 TYR B N 1
ATOM 1462 C CA . TYR B 1 64 ? 10.414 1.027 0.68 1 95.81 64 TYR B CA 1
ATOM 1463 C C . TYR B 1 64 ? 8.961 1.473 0.57 1 95.81 64 TYR B C 1
ATOM 1465 O O . TYR B 1 64 ? 8.5 2.293 1.363 1 95.81 64 TYR B O 1
ATOM 1473 N N . CYS B 1 65 ? 8.312 0.892 -0.391 1 95.56 65 CYS B N 1
ATOM 1474 C CA . CYS B 1 65 ? 6.859 0.994 -0.508 1 95.56 65 CYS B CA 1
ATOM 1475 C C . CYS B 1 65 ? 6.207 -0.381 -0.423 1 95.56 65 CYS B C 1
ATOM 1477 O O . CYS B 1 65 ? 6.77 -1.37 -0.894 1 95.56 65 CYS B O 1
ATOM 1479 N N . LEU B 1 66 ? 5.035 -0.39 0.194 1 96.44 66 LEU B N 1
ATOM 1480 C CA . LEU B 1 66 ? 4.242 -1.607 0.324 1 96.44 66 LEU B CA 1
ATOM 1481 C C . LEU B 1 66 ? 2.773 -1.337 0.009 1 96.44 66 LEU B C 1
ATOM 1483 O O . LEU B 1 66 ? 2.15 -0.47 0.626 1 96.44 66 LEU B O 1
ATOM 1487 N N . TRP B 1 67 ? 2.33 -1.988 -1.001 1 95.56 67 TRP B N 1
ATOM 1488 C CA . TRP B 1 67 ? 0.902 -1.945 -1.299 1 95.56 67 TRP B CA 1
ATOM 1489 C C . TRP B 1 67 ? 0.223 -3.25 -0.898 1 95.56 67 TRP B C 1
ATOM 1491 O O . TRP B 1 67 ? 0.716 -4.336 -1.213 1 95.56 67 TRP B O 1
ATOM 1501 N N . ALA B 1 68 ? -0.897 -3.107 -0.246 1 96.62 68 ALA B N 1
ATOM 1502 C CA . ALA B 1 68 ? -1.62 -4.297 0.2 1 96.62 68 ALA B CA 1
ATOM 1503 C C . ALA B 1 68 ? -3.1 -4.207 -0.164 1 96.62 68 ALA B C 1
ATOM 1505 O O . ALA B 1 68 ? -3.684 -3.119 -0.155 1 96.62 68 ALA B O 1
ATOM 1506 N N . LYS B 1 69 ? -3.652 -5.32 -0.433 1 95.56 69 LYS B N 1
ATOM 1507 C CA . LYS B 1 69 ? -5.086 -5.426 -0.69 1 95.56 69 LYS B CA 1
ATOM 1508 C C . LYS B 1 69 ? -5.68 -6.637 0.022 1 95.56 69 LYS B C 1
ATOM 1510 O O . LYS B 1 69 ? -5.109 -7.73 -0.011 1 95.56 69 LYS B O 1
ATOM 1515 N N . ARG B 1 70 ? -6.754 -6.398 0.719 1 96.12 70 ARG B N 1
ATOM 1516 C CA . ARG B 1 70 ? -7.547 -7.449 1.343 1 96.12 70 ARG B CA 1
ATOM 1517 C C . ARG B 1 70 ? -8.93 -7.539 0.71 1 96.12 70 ARG B C 1
ATOM 1519 O O . ARG B 1 70 ? -9.711 -6.582 0.765 1 96.12 70 ARG B O 1
ATOM 1526 N N . LEU B 1 71 ? -9.281 -8.664 0.165 1 94.94 71 LEU B N 1
ATOM 1527 C CA . LEU B 1 71 ? -10.555 -8.859 -0.525 1 94.94 71 LEU B CA 1
ATOM 1528 C C . LEU B 1 71 ? -11.695 -9.016 0.474 1 94.94 71 LEU B C 1
ATOM 1530 O O . LEU B 1 71 ? -11.539 -9.672 1.508 1 94.94 71 LEU B O 1
ATOM 1534 N N . GLU B 1 72 ? -12.844 -8.391 0.136 1 93.75 72 GLU B N 1
ATOM 1535 C CA . GLU B 1 72 ? -14.062 -8.641 0.9 1 93.75 72 GLU B CA 1
ATOM 1536 C C . GLU B 1 72 ? -14.625 -10.023 0.599 1 93.75 72 GLU B C 1
ATOM 1538 O O . GLU B 1 72 ? -15.18 -10.68 1.482 1 93.75 72 GLU B O 1
ATOM 1543 N N . GLN B 1 73 ? -14.469 -10.406 -0.648 1 93.75 73 GLN B N 1
ATOM 1544 C CA . GLN B 1 73 ? -14.93 -11.703 -1.135 1 93.75 73 GLN B CA 1
ATOM 1545 C C . GLN B 1 73 ? -14.055 -12.203 -2.275 1 93.75 73 GLN B C 1
ATOM 1547 O O . GLN B 1 73 ? -13.375 -11.422 -2.938 1 93.75 73 GLN B O 1
ATOM 1552 N N . GLY B 1 74 ? -14.039 -13.5 -2.426 1 93.25 74 GLY B N 1
ATOM 1553 C CA . GLY B 1 74 ? -13.305 -14.109 -3.523 1 93.25 74 GLY B CA 1
ATOM 1554 C C . GLY B 1 74 ? -11.844 -14.359 -3.193 1 93.25 74 GLY B C 1
ATOM 1555 O O . GLY B 1 74 ? -11.445 -14.32 -2.025 1 93.25 74 GLY B O 1
ATOM 1556 N N . GLN B 1 75 ? -11.094 -14.766 -4.258 1 95.06 75 GLN B N 1
ATOM 1557 C CA . GLN B 1 75 ? -9.688 -15.109 -4.117 1 95.06 75 GLN B CA 1
ATOM 1558 C C . GLN B 1 75 ? -8.875 -14.586 -5.297 1 95.06 75 GLN B C 1
ATOM 1560 O O . GLN B 1 75 ? -9.391 -14.461 -6.41 1 95.06 75 GLN B O 1
ATOM 1565 N N . PHE B 1 76 ? -7.723 -14.234 -5.004 1 94.06 76 PHE B N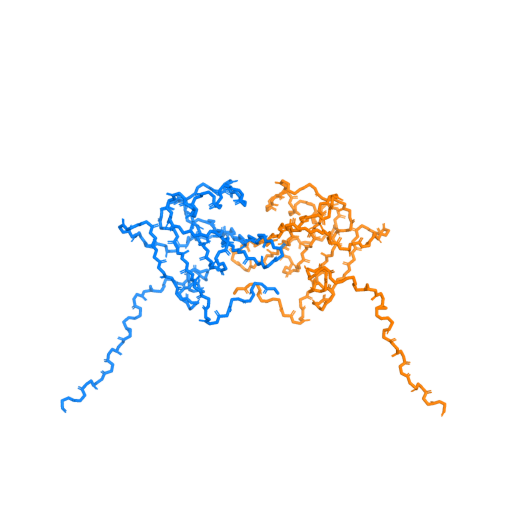 1
ATOM 1566 C CA . PHE B 1 76 ? -6.773 -14.023 -6.09 1 94.06 76 PHE B CA 1
ATOM 1567 C C . PHE B 1 76 ? -6.441 -15.344 -6.781 1 94.06 76 PHE B C 1
ATOM 1569 O O . PHE B 1 76 ? -6.156 -16.344 -6.117 1 94.06 76 PHE B O 1
ATOM 1576 N N . ARG B 1 77 ? -6.438 -15.367 -8.008 1 90.75 77 ARG B N 1
ATOM 1577 C CA . ARG B 1 77 ? -6.188 -16.594 -8.75 1 90.75 77 ARG B CA 1
ATOM 1578 C C . ARG B 1 77 ? -4.715 -16.719 -9.125 1 90.75 77 ARG B C 1
ATOM 1580 O O . ARG B 1 77 ? -4.309 -16.312 -10.211 1 90.75 77 ARG B O 1
ATOM 1587 N N . VAL B 1 78 ? -3.998 -17.297 -8.242 1 89.88 78 VAL B N 1
ATOM 1588 C CA . VAL B 1 78 ? -2.562 -17.484 -8.422 1 89.88 78 VAL B CA 1
ATOM 1589 C C . VAL B 1 78 ? -2.275 -18.938 -8.812 1 89.88 78 VAL B C 1
ATOM 1591 O O . VAL B 1 78 ? -2.787 -19.859 -8.188 1 89.88 78 VAL B O 1
ATOM 1594 N N . ARG B 1 79 ? -1.568 -19.047 -9.836 1 85.62 79 ARG B N 1
ATOM 1595 C CA . ARG B 1 79 ? -1.136 -20.375 -10.266 1 85.62 79 ARG B CA 1
ATOM 1596 C C . ARG B 1 79 ? 0.257 -20.703 -9.727 1 85.62 79 ARG B C 1
ATOM 1598 O O . ARG B 1 79 ? 1.17 -19.875 -9.828 1 85.62 79 ARG B O 1
ATOM 1605 N N . PRO B 1 80 ? 0.325 -21.844 -9.211 1 86.69 80 PRO B N 1
ATOM 1606 C CA . PRO B 1 80 ? 1.641 -22.219 -8.688 1 86.69 80 PRO B CA 1
ATOM 1607 C C . PRO B 1 80 ? 2.689 -22.359 -9.789 1 86.69 80 PRO B C 1
ATOM 1609 O O . PRO B 1 80 ? 2.346 -22.641 -10.945 1 86.69 80 PRO B O 1
ATOM 1612 N N . SER B 1 81 ? 3.891 -22.094 -9.445 1 90 81 SER B N 1
ATOM 1613 C CA . SER B 1 81 ? 5.047 -22.328 -10.305 1 90 81 SER B CA 1
ATOM 1614 C C . SER B 1 81 ? 6.07 -23.219 -9.633 1 90 81 SER B C 1
ATOM 1616 O O . SER B 1 81 ? 6.238 -23.172 -8.406 1 90 81 SER B O 1
ATOM 1618 N N . SER B 1 82 ? 6.793 -23.969 -10.391 1 89.69 82 SER B N 1
ATOM 1619 C CA . SER B 1 82 ? 7.809 -24.875 -9.859 1 89.69 82 SER B CA 1
ATOM 1620 C C . SER B 1 82 ? 8.961 -24.094 -9.234 1 89.69 82 SER B C 1
ATOM 1622 O O . SER B 1 82 ? 9.578 -24.547 -8.266 1 89.69 82 SER B O 1
ATOM 1624 N N . SER B 1 83 ? 9.266 -22.938 -9.719 1 90.94 83 SER B N 1
ATOM 1625 C CA . SER B 1 83 ? 10.375 -22.125 -9.219 1 90.94 83 SER B CA 1
ATOM 1626 C C . SER B 1 83 ? 9.953 -21.297 -8.008 1 90.94 83 SER B C 1
ATOM 1628 O O . SER B 1 83 ? 10.797 -20.672 -7.355 1 90.94 83 SER B O 1
ATOM 1630 N N . GLY B 1 84 ? 8.672 -21.25 -7.68 1 92.62 84 GLY B N 1
ATOM 1631 C CA . GLY B 1 84 ? 8.172 -20.453 -6.562 1 92.62 84 GLY B CA 1
ATOM 1632 C C . GLY B 1 84 ? 7.977 -19 -6.906 1 92.62 84 GLY B C 1
ATOM 1633 O O . GLY B 1 84 ? 7.59 -18.203 -6.051 1 92.62 84 GLY B O 1
ATOM 1634 N N . GLN B 1 85 ? 8.352 -18.656 -8.203 1 94.75 85 GLN B N 1
ATOM 1635 C CA . GLN B 1 85 ? 8.164 -17.297 -8.664 1 94.75 85 GLN B CA 1
ATOM 1636 C C . GLN B 1 85 ? 7.898 -17.25 -10.164 1 94.75 85 GLN B C 1
ATOM 1638 O O . GLN B 1 85 ? 8.289 -18.156 -10.898 1 94.75 85 GLN B O 1
ATOM 1643 N N . ARG B 1 86 ? 7.195 -16.234 -10.602 1 94.12 86 ARG B N 1
ATOM 1644 C CA . ARG B 1 86 ? 6.984 -16.031 -12.031 1 94.12 86 ARG B CA 1
ATOM 1645 C C . ARG B 1 86 ? 6.875 -14.547 -12.367 1 94.12 86 ARG B C 1
ATOM 1647 O O . ARG B 1 86 ? 6.32 -13.766 -11.594 1 94.12 86 ARG B O 1
ATOM 1654 N N . PRO B 1 87 ? 7.398 -14.195 -13.531 1 94.44 87 PRO B N 1
ATOM 1655 C CA .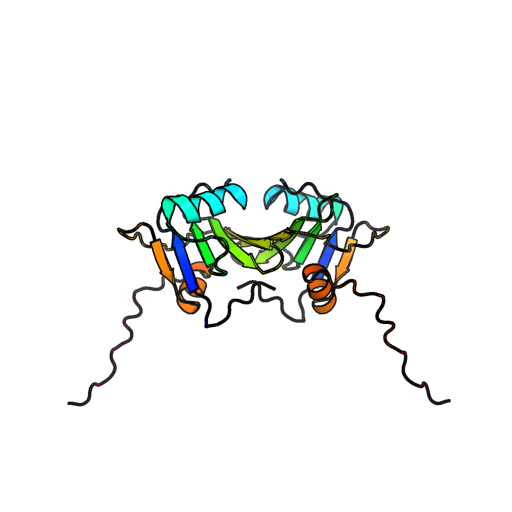 PRO B 1 87 ? 7.254 -12.805 -13.961 1 94.44 87 PRO B CA 1
ATOM 1656 C C . PRO B 1 87 ? 5.828 -12.469 -14.391 1 94.44 87 PRO B C 1
ATOM 1658 O O . PRO B 1 87 ? 5.121 -13.32 -14.93 1 94.44 87 PRO B O 1
ATOM 1661 N N . LEU B 1 88 ? 5.406 -11.297 -14.07 1 92.12 88 LEU B N 1
ATOM 1662 C CA . LEU B 1 88 ? 4.125 -10.766 -14.516 1 92.12 88 LEU B CA 1
ATOM 1663 C C . LEU B 1 88 ? 4.32 -9.492 -15.328 1 92.12 88 LEU B C 1
ATOM 1665 O O . LEU B 1 88 ? 5.188 -8.672 -15.016 1 92.12 88 LEU B O 1
ATOM 1669 N N . ASN B 1 89 ? 3.561 -9.352 -16.312 1 90.31 89 ASN B N 1
ATOM 1670 C CA . ASN B 1 89 ? 3.428 -8.016 -16.891 1 90.31 89 ASN B CA 1
ATOM 1671 C C . ASN B 1 89 ? 2.301 -7.23 -16.234 1 90.31 89 ASN B C 1
ATOM 1673 O O . ASN B 1 89 ? 1.563 -7.773 -15.406 1 90.31 89 ASN B O 1
ATOM 1677 N N . LEU B 1 90 ? 2.186 -5.996 -16.531 1 88.25 90 LEU B N 1
ATOM 1678 C CA . LEU B 1 90 ? 1.232 -5.098 -15.891 1 88.25 90 LEU B CA 1
ATOM 1679 C C . LEU B 1 90 ? -0.199 -5.578 -16.109 1 88.25 90 LEU B C 1
ATOM 1681 O O . LEU B 1 90 ? -1.019 -5.539 -15.188 1 88.25 90 LEU B O 1
ATOM 1685 N N . THR B 1 91 ? -0.471 -5.969 -17.281 1 87.19 91 THR B N 1
ATOM 1686 C CA . THR B 1 91 ? -1.813 -6.438 -17.609 1 87.19 91 THR B CA 1
ATOM 1687 C C . THR B 1 91 ? -2.184 -7.645 -16.75 1 87.19 91 THR B C 1
ATOM 1689 O O . THR B 1 91 ? -3.281 -7.699 -16.188 1 87.19 91 THR B O 1
ATOM 1692 N N . ASP B 1 92 ? -1.25 -8.617 -16.656 1 88.44 92 ASP B N 1
ATOM 1693 C CA . ASP B 1 92 ? -1.498 -9.812 -15.859 1 88.44 92 ASP B CA 1
ATOM 1694 C C . ASP B 1 92 ? -1.718 -9.445 -14.391 1 88.44 92 ASP B C 1
ATOM 1696 O O . ASP B 1 92 ? -2.574 -10.031 -13.727 1 88.44 92 ASP B O 1
ATOM 1700 N N . LEU B 1 93 ? -0.954 -8.531 -13.914 1 91.62 93 LEU B N 1
ATOM 1701 C CA . LEU B 1 93 ? -1.11 -8.094 -12.531 1 91.62 93 LEU B CA 1
ATOM 1702 C C . LEU B 1 93 ? -2.486 -7.469 -12.312 1 91.62 93 LEU B C 1
ATOM 1704 O O . LEU B 1 93 ? -3.154 -7.77 -11.312 1 91.62 93 LEU B O 1
ATOM 1708 N N . GLN B 1 94 ? -2.877 -6.668 -13.227 1 89 94 GLN B N 1
ATOM 1709 C CA . GLN B 1 94 ? -4.18 -6.023 -13.109 1 89 94 GLN B CA 1
ATOM 1710 C C . GLN B 1 94 ? -5.305 -7.051 -13.102 1 89 94 GLN B C 1
ATOM 1712 O O . GLN B 1 94 ? -6.281 -6.91 -12.359 1 89 94 GLN B O 1
ATOM 1717 N N . LEU B 1 95 ? -5.117 -8.055 -13.906 1 87.56 95 LEU B N 1
ATOM 1718 C CA . LEU B 1 95 ? -6.109 -9.125 -13.969 1 87.56 95 LEU B CA 1
ATOM 1719 C C . LEU B 1 95 ? -6.156 -9.898 -12.656 1 87.56 95 LEU B C 1
ATOM 1721 O O . LEU B 1 95 ? -7.238 -10.266 -12.188 1 87.56 95 LEU B O 1
ATOM 1725 N N . LEU B 1 96 ? -4.996 -10.078 -12.148 1 90.12 96 LEU B N 1
ATOM 1726 C CA . LEU B 1 96 ? -4.898 -10.781 -10.867 1 90.12 96 LEU B CA 1
ATOM 1727 C C . LEU B 1 96 ? -5.605 -9.992 -9.773 1 90.12 96 LEU B C 1
ATOM 1729 O O . LEU B 1 96 ? -6.367 -10.562 -8.984 1 90.12 96 LEU B O 1
ATOM 1733 N N . ILE B 1 97 ? -5.434 -8.711 -9.789 1 89.75 97 ILE B N 1
ATOM 1734 C CA . ILE B 1 97 ? -6.004 -7.832 -8.773 1 89.75 97 ILE B CA 1
ATOM 1735 C C . ILE B 1 97 ? -7.52 -7.75 -8.953 1 89.75 97 ILE B C 1
ATOM 1737 O O . ILE B 1 97 ? -8.266 -7.754 -7.969 1 89.75 97 ILE B O 1
ATOM 1741 N N . ASP B 1 98 ? -7.988 -7.711 -10.086 1 83.19 98 ASP B N 1
ATOM 1742 C CA . ASP B 1 98 ? -9.406 -7.578 -10.391 1 83.19 98 ASP B CA 1
ATOM 1743 C C . ASP B 1 98 ? -10.141 -8.906 -10.188 1 83.19 98 ASP B C 1
ATOM 1745 O O . ASP B 1 98 ? -11.375 -8.938 -10.148 1 83.19 98 ASP B O 1
ATOM 1749 N N . GLY B 1 99 ? -9.398 -9.938 -9.867 1 73.44 99 GLY B N 1
ATOM 1750 C CA . GLY B 1 99 ? -10.016 -11.234 -9.688 1 73.44 99 GLY B CA 1
ATOM 1751 C C . GLY B 1 99 ? -10.453 -11.883 -10.984 1 73.44 99 GLY B C 1
ATOM 1752 O O . GLY B 1 99 ? -11.422 -12.641 -11.016 1 73.44 99 GLY B O 1
ATOM 1753 N N . ILE B 1 100 ? -10.07 -11.328 -11.992 1 61.38 100 ILE B N 1
ATOM 1754 C CA . ILE B 1 100 ? -10.43 -11.875 -13.297 1 61.38 100 ILE B CA 1
ATOM 1755 C C . ILE B 1 100 ? -9.438 -12.977 -13.672 1 61.38 100 ILE B C 1
ATOM 1757 O O . ILE B 1 100 ? -8.227 -12.828 -13.484 1 61.38 100 ILE B O 1
ATOM 1761 N N . GLU B 1 101 ? -9.969 -14.242 -13.484 1 50.5 101 GLU B N 1
ATOM 1762 C CA . GLU B 1 101 ? -9.094 -15.328 -13.922 1 50.5 101 GLU B CA 1
ATOM 1763 C C . GLU B 1 101 ? -8.539 -15.062 -15.32 1 50.5 101 GLU B C 1
ATOM 1765 O O . GLU B 1 101 ? -9.297 -14.805 -16.25 1 50.5 101 GLU B O 1
ATOM 1770 N N . VAL B 1 102 ? -7.316 -14.641 -15.344 1 46.16 102 VAL B N 1
ATOM 1771 C CA . VAL B 1 102 ? -6.648 -14.602 -16.641 1 46.16 102 VAL B CA 1
ATOM 1772 C C . VAL B 1 102 ? -6.598 -16.016 -17.234 1 46.16 102 VAL B C 1
ATOM 1774 O O . VAL B 1 102 ? -5.926 -16.891 -16.703 1 46.16 102 VAL B O 1
ATOM 1777 N N . GLN B 1 103 ? -7.602 -16.781 -17.406 1 39.47 103 GLN B N 1
ATOM 1778 C CA . GLN B 1 103 ? -7.332 -17.922 -18.266 1 39.47 103 GLN B CA 1
ATOM 1779 C C . GLN B 1 103 ? -6.273 -17.578 -19.312 1 39.47 103 GLN B C 1
ATOM 1781 O O . GLN B 1 103 ? -6.125 -16.406 -19.703 1 39.47 103 GLN B O 1
ATOM 1786 N N . LYS B 1 104 ? -5.289 -18.469 -19.469 1 40.84 104 LYS B N 1
ATOM 1787 C CA . LYS B 1 104 ? -4.418 -18.375 -20.641 1 40.84 104 LYS B CA 1
ATOM 1788 C C . LYS B 1 104 ? -5.105 -17.625 -21.781 1 40.84 104 LYS B C 1
ATOM 1790 O O . LYS B 1 104 ? -6.039 -18.141 -22.391 1 40.84 104 LYS B O 1
ATOM 1795 N N . TYR B 1 105 ? -5.504 -16.484 -21.672 1 38 105 TYR B N 1
ATOM 1796 C CA . TYR B 1 105 ? -5.754 -15.875 -22.969 1 38 105 TYR B CA 1
ATOM 1797 C C . TYR B 1 105 ? -4.711 -16.328 -24 1 38 105 TYR B C 1
ATOM 1799 O O . TYR B 1 105 ? -3.514 -16.094 -23.812 1 38 105 TYR B O 1
ATOM 1807 N N . ARG B 1 106 ? -4.688 -17.562 -24.453 1 33.78 106 ARG B N 1
ATOM 1808 C CA . ARG B 1 106 ? -4.105 -17.922 -25.734 1 33.78 106 ARG B CA 1
ATOM 1809 C C . ARG B 1 106 ? -4.047 -16.703 -26.672 1 33.78 106 ARG B C 1
ATOM 1811 O O . ARG B 1 106 ? -5.086 -16.172 -27.062 1 33.78 106 ARG B O 1
ATOM 1818 N N . GLN B 1 107 ? -3.254 -15.703 -26.5 1 36.22 107 GLN B N 1
ATOM 1819 C CA . GLN B 1 107 ? -2.959 -14.977 -27.734 1 36.22 107 GLN B CA 1
ATOM 1820 C C . GLN B 1 107 ? -3.182 -15.859 -28.969 1 36.22 107 GLN B C 1
ATOM 1822 O O . GLN B 1 107 ? -2.482 -16.859 -29.156 1 36.22 107 GLN B O 1
ATOM 1827 N N . PHE B 1 108 ? -4.426 -16.078 -29.406 1 35.75 108 PHE B N 1
ATOM 1828 C CA . PHE B 1 108 ? -4.676 -16.5 -30.781 1 35.75 108 PHE B CA 1
ATOM 1829 C C . PHE B 1 108 ? -3.547 -16.062 -31.703 1 35.75 108 PHE B C 1
ATOM 1831 O O . PHE B 1 108 ? -3.277 -14.867 -31.828 1 35.75 108 PHE B O 1
ATOM 1838 N N . LYS B 1 109 ? -2.389 -16.75 -31.766 1 36.03 109 LYS B N 1
ATOM 1839 C CA . LYS B 1 109 ? -1.626 -16.734 -33.031 1 36.03 109 LYS B CA 1
ATOM 1840 C C . LYS B 1 109 ? -2.537 -16.484 -34.219 1 36.03 109 LYS B C 1
ATOM 1842 O O . LYS B 1 109 ? -3.369 -17.328 -34.562 1 36.03 109 LYS B O 1
ATOM 1847 N N . ARG B 1 110 ? -3.107 -15.344 -34.344 1 36.12 110 ARG B N 1
ATOM 1848 C CA . ARG B 1 110 ? -3.758 -15.023 -35.625 1 36.12 110 ARG B CA 1
ATOM 1849 C C . ARG B 1 110 ? -3.127 -15.805 -36.781 1 36.12 110 ARG B C 1
ATOM 1851 O O . ARG B 1 110 ? -1.967 -16.203 -36.688 1 36.12 110 ARG B O 1
ATOM 1858 N N . PHE B 1 111 ? -3.684 -15.648 -38.062 1 34.22 111 PHE B N 1
ATOM 1859 C CA . PHE B 1 111 ? -3.604 -16.203 -39.406 1 34.22 111 PHE B CA 1
ATOM 1860 C C . PHE B 1 111 ? -2.168 -16.188 -39.906 1 34.22 111 PHE B C 1
ATOM 1862 O O . PHE B 1 111 ? -1.586 -15.117 -40.094 1 34.22 111 PHE B O 1
ATOM 1869 N N . ARG B 1 112 ? -1.315 -16.891 -39.344 1 32.19 112 ARG B N 1
ATOM 1870 C CA . ARG B 1 112 ? -0.241 -17.109 -40.312 1 32.19 112 ARG B CA 1
ATOM 1871 C C . ARG B 1 112 ? -0.8 -17.531 -41.688 1 32.19 112 ARG B C 1
ATOM 1873 O O . ARG B 1 112 ? -1.519 -18.516 -41.781 1 32.19 112 ARG B O 1
ATOM 1880 N N . GLY B 1 113 ? -1.24 -16.516 -42.469 1 31.62 113 GLY B N 1
ATOM 1881 C CA . GLY B 1 113 ? -1.375 -16.844 -43.875 1 31.62 113 GLY B CA 1
ATOM 1882 C C . GLY B 1 113 ? -0.323 -17.812 -44.375 1 31.62 113 GLY B C 1
ATOM 1883 O O . GLY B 1 113 ? 0.869 -17.641 -44.125 1 31.62 113 GLY B O 1
ATOM 1884 N N . THR B 1 114 ? -0.708 -19.078 -44.469 1 30.12 114 THR B N 1
ATOM 1885 C CA . THR B 1 114 ? -0.003 -19.781 -45.531 1 30.12 114 THR B CA 1
ATOM 1886 C C . THR B 1 114 ? 0.034 -18.953 -46.812 1 30.12 114 THR B C 1
ATOM 1888 O O . THR B 1 114 ? -0.942 -18.281 -47.125 1 30.12 114 THR B O 1
#

Solvent-accessible surface area (backbone atoms only — not comparable to full-atom values): 12850 Å² total; per-residue (Å²): 112,54,67,79,51,94,79,53,52,32,36,35,40,43,50,65,36,73,75,85,48,46,73,69,53,48,39,48,43,32,39,72,69,66,67,43,64,53,76,71,51,39,37,41,34,39,30,26,77,82,21,38,38,37,39,35,41,30,30,50,100,56,26,45,33,39,40,33,38,39,46,74,66,75,49,47,75,78,69,77,45,95,79,37,48,45,80,40,50,67,67,58,48,52,30,37,72,70,49,43,75,70,59,81,70,66,73,70,76,68,81,73,74,124,114,51,66,80,53,92,79,52,52,32,37,35,39,44,51,63,35,72,79,86,48,47,73,69,54,47,40,48,42,31,39,72,72,67,67,44,64,52,76,70,54,38,36,41,33,38,31,26,76,83,21,38,38,37,38,35,42,30,29,51,100,57,26,46,36,38,38,32,40,40,48,75,64,75,50,48,73,78,69,77,45,96,80,36,48,45,80,40,51,66,67,57,49,50,28,37,72,71,50,42,74,72,58,81,68,66,74,70,78,66,82,73,74,125

pLDDT: mean 85.16, std 19.96, range [30.12, 98.38]